Protein AF-A0A3S0JDX8-F1 (afdb_monomer)

Sequence (348 aa):
MLNFCLPGRQPLRLCTGRELSLTIPFHASLTTNAAAMTTLRAMYSTAPSEADAAPRAEELRLENLRAYRILDTPPEEAFDGLARLGAFICGTPISMVNLLDAERVFTKAQVGVPGVQNLPRETVFCHHTLFNDDILEVEDASLDPLFRQTPLVASAPNIRYYVGAPLVSPEGYPLGTMCALDVKPHRLNEAQRDALRTLAREVVSHLELRRARLQLEQERVKLDGLLRMANDKAVSLYSAEQREEIFVKQDHKLIRLNTANISYLEALGDYVNIHVGNERYTVYTTMKDMLTRLPSRDFVRVHRKYIVRISSIVAIDGDSLVVDGGRASSVPIGNSYKADLMSRLNLV

Nearest PDB structures (foldseek):
  4zmu-assembly2_D  TM=9.606E-01  e=1.551E-15  Pseudomonas aeruginosa PAO1
  3d6w-assembly1_A  TM=8.401E-01  e=2.732E-07  Bacillus cereus ATCC 10987
  4g4k-assembly1_A  TM=8.378E-01  e=1.290E-05  Staphylococcus aureus
  4me4-assembly1_B  TM=7.083E-01  e=5.766E-06  Persephonella marina EX-H1
  6ob8-assembly1_A  TM=6.701E-01  e=1.624E-05  [Leptolyngbya] sp. JSC-1

Organism: NCBI:txid1776032

Mean predicted aligned error: 17.19 Å

Secondary structure (DSSP, 8-state):
---------------------------------TTTTTTSTTSS--SPPHHHHHHHHHHHHHHHHHHT--TTPPP-HHHHHHHHHHHHHHT-SEEEEEEE-SSEEEEEEEESSTT--EEETT-HHHHHHHT-SS-EEES-TTT-TTTTTSHHHHSTT---EEEEEEEE-TTS-EEEEEEEEESS-----HHHHHHHHHHHHHHHHHHHHHHHHHHHHHHHHHHHHHHHHHHHHHHHHHHHH---EEEEEETTEEEEEEGGGEEEEEEETTEEEEEETTEEEEEE--HHHHHHHS-TTTEEEEETTEEEEGGGEEEEETTEEEETT-S-S-EE--HHHHHHHHHTS---

pLDDT: mean 82.64, std 21.57, range [25.42, 98.56]

Foldseek 3Di:
DDDDDDDDDDDDDDDDDDDDDDDDDDDDDDDDDVVPVVVVVVPPPPPDDPVVVVVVLLVVLQVVLVLLVQAPDDADVLQQVLQVVLCVLQVFQKKFWWFQHPFWIATNYMGNDPPPGTHGNPPPQFVVQLPDPAKDWQQFLCPDPSRVPPCPCVHPVNWTIKIWGFQAAPVGRGGTITMGTHNHGDDDDPVSRVVRNVSSVSVNVVSVVSSVVVVVVVVVVVVVVVVVVVVVVVVVVVVVLPPQWDWAADPNDTDIDRLVQFFKWFDDPQWIWTDGQQDIDIGRHAPVVVCVRHRVLQWFDFDNTMIGGLVQFPDDDPQWTQGPRDPPRIDGGDPVRVVVSVVSDPDD

Solvent-accessible surface area (backbone atoms only — not comparable to full-atom values): 20028 Å² total; per-residue (Å²): 135,84,88,87,85,87,83,89,83,86,85,90,83,84,82,85,91,77,88,80,84,84,86,82,89,81,93,78,93,72,79,91,61,81,70,64,70,59,59,63,62,71,75,76,72,78,75,76,51,78,81,60,46,55,64,52,51,52,51,53,30,48,53,56,49,56,66,42,71,58,77,97,54,79,79,45,70,72,49,40,49,50,12,50,48,39,14,61,62,69,75,31,71,21,10,31,34,35,35,59,54,95,76,26,28,38,39,63,17,66,33,81,54,90,89,65,44,72,44,62,47,79,44,58,69,60,53,57,16,40,79,35,98,48,72,40,74,39,42,42,25,69,77,33,87,87,42,27,77,38,62,54,32,64,37,83,81,30,38,15,17,39,36,28,19,39,22,55,43,97,90,67,37,54,37,20,30,36,30,33,34,28,65,51,66,51,81,81,54,70,71,40,49,54,49,45,52,48,49,17,50,50,54,38,52,54,45,51,53,46,31,53,52,54,50,53,52,52,51,50,53,51,50,56,50,52,51,49,55,53,49,55,52,48,53,55,54,56,58,70,61,56,60,49,61,43,76,44,63,46,96,95,38,78,47,81,42,56,51,86,48,39,31,37,35,40,60,57,87,69,26,32,36,40,30,40,51,95,45,77,47,68,29,82,52,51,75,70,63,49,54,77,67,45,45,68,91,50,43,44,61,34,29,101,47,32,37,36,24,59,91,29,56,76,47,77,57,97,57,28,33,28,47,53,68,52,96,55,75,62,44,64,46,34,82,91,22,47,64,65,54,57,73,72,50,92,81,130

Radius of gyration: 43.03 Å; Cα contacts (8 Å, |Δi|>4): 509; chains: 1; bounding box: 76×65×109 Å

InterPro domains:
  IPR007492 LytTR DNA-binding domain [PF04397] (253-345)
  IPR007492 LytTR DNA-binding domain [PS50930] (246-347)
  IPR007492 LytTR DNA-binding domain [SM00850] (252-346)
  IPR029016 GAF-like domain superfamily [G3DSA:3.30.450.40] (56-221)

Structure (mmCIF, N/CA/C/O backbone):
data_AF-A0A3S0JDX8-F1
#
_entry.id   AF-A0A3S0JDX8-F1
#
loop_
_atom_site.group_PDB
_atom_site.id
_atom_site.type_symbol
_atom_site.label_atom_id
_atom_site.label_alt_id
_atom_site.label_comp_id
_atom_site.label_asym_id
_atom_site.label_entity_id
_atom_site.label_seq_id
_atom_site.pdbx_PDB_ins_code
_atom_site.Cartn_x
_atom_site.Cartn_y
_atom_site.Cartn_z
_atom_site.occupancy
_atom_site.B_iso_or_equiv
_atom_site.auth_seq_id
_atom_site.auth_comp_id
_atom_site.auth_asym_id
_atom_site.auth_atom_id
_atom_site.pdbx_PDB_model_num
ATOM 1 N N . MET A 1 1 ? 8.890 -43.192 -18.067 1.00 35.75 1 MET A N 1
ATOM 2 C CA . MET A 1 1 ? 7.851 -43.494 -17.061 1.00 35.75 1 MET A CA 1
ATOM 3 C C . MET A 1 1 ? 6.569 -43.843 -17.792 1.00 35.75 1 MET A C 1
ATOM 5 O O . MET A 1 1 ? 6.295 -43.255 -18.826 1.00 35.75 1 MET A O 1
ATOM 9 N N . LEU A 1 2 ? 5.909 -44.879 -17.286 1.00 27.14 2 LEU A N 1
ATOM 10 C CA . LEU A 1 2 ? 4.829 -45.687 -17.850 1.00 27.14 2 LEU A CA 1
ATOM 11 C C . LEU A 1 2 ? 3.638 -44.947 -18.487 1.00 27.14 2 LEU A C 1
ATOM 13 O O . LEU A 1 2 ? 3.092 -44.004 -17.923 1.00 27.14 2 LEU A O 1
ATOM 17 N N . ASN A 1 3 ? 3.205 -45.511 -19.621 1.00 28.31 3 ASN A N 1
ATOM 18 C CA . ASN A 1 3 ? 1.880 -45.399 -20.229 1.00 28.31 3 ASN A CA 1
ATOM 19 C C . ASN A 1 3 ? 0.771 -45.847 -19.266 1.00 28.31 3 ASN A C 1
ATOM 21 O O . ASN A 1 3 ? 0.899 -46.900 -18.644 1.00 28.31 3 ASN A O 1
ATOM 25 N N . PHE A 1 4 ? -0.370 -45.156 -19.293 1.00 28.12 4 PHE A N 1
ATOM 26 C CA . PHE A 1 4 ? -1.674 -45.767 -19.036 1.00 28.12 4 PHE A CA 1
ATOM 27 C C . PHE A 1 4 ? -2.699 -45.229 -20.038 1.00 28.12 4 PHE A C 1
ATOM 29 O O . PHE A 1 4 ? -2.985 -44.038 -20.097 1.00 28.12 4 PHE A O 1
ATOM 36 N N . CYS A 1 5 ? -3.230 -46.147 -20.837 1.00 29.05 5 CYS A N 1
ATOM 37 C CA . CYS A 1 5 ? -4.332 -45.968 -21.766 1.00 29.05 5 CYS A CA 1
ATOM 38 C C . CYS A 1 5 ? -5.330 -47.086 -21.454 1.00 29.05 5 CYS A C 1
ATOM 40 O O . CYS A 1 5 ? -4.915 -48.240 -21.419 1.00 29.05 5 CYS A O 1
ATOM 42 N N . LEU A 1 6 ? -6.605 -46.760 -21.225 1.00 34.56 6 LEU A N 1
ATOM 43 C CA . LEU A 1 6 ? -7.745 -47.684 -21.304 1.00 34.56 6 LEU A CA 1
ATOM 44 C C . LEU A 1 6 ? -9.034 -46.891 -21.643 1.00 34.56 6 LEU A C 1
ATOM 46 O O . LEU A 1 6 ? -9.055 -45.672 -21.469 1.00 34.56 6 LEU A O 1
ATOM 50 N N . PRO A 1 7 ? -10.076 -47.543 -22.203 1.00 37.41 7 PRO A N 1
ATOM 51 C CA . PRO A 1 7 ? -10.769 -47.050 -23.392 1.00 37.41 7 PRO A CA 1
ATOM 52 C C . PRO A 1 7 ? -12.292 -46.877 -23.230 1.00 37.41 7 PRO A C 1
ATOM 54 O O . PRO A 1 7 ? -12.912 -47.420 -22.322 1.00 37.41 7 PRO A O 1
ATOM 57 N N . GLY A 1 8 ? -12.906 -46.229 -24.226 1.00 29.73 8 GLY A N 1
ATOM 58 C CA . GLY A 1 8 ? -14.252 -46.572 -24.695 1.00 29.73 8 GLY A CA 1
ATOM 59 C C . GLY A 1 8 ? -15.434 -45.829 -24.066 1.00 29.73 8 GLY A C 1
ATOM 60 O O . GLY A 1 8 ? -15.911 -46.196 -22.999 1.00 29.73 8 GLY A O 1
ATOM 61 N N . ARG A 1 9 ? -16.006 -44.886 -24.828 1.00 29.77 9 ARG A N 1
ATOM 62 C CA . ARG A 1 9 ? -17.456 -44.770 -25.092 1.00 29.77 9 ARG A CA 1
ATOM 63 C C . ARG A 1 9 ? -17.697 -43.776 -26.237 1.00 29.77 9 ARG A C 1
ATOM 65 O O . ARG A 1 9 ? -17.200 -42.657 -26.222 1.00 29.77 9 ARG A O 1
ATOM 72 N N . GLN A 1 10 ? -18.417 -44.247 -27.251 1.00 35.66 10 GLN A N 1
ATOM 73 C CA . GLN A 1 10 ? -18.855 -43.517 -28.445 1.00 35.66 10 GLN A CA 1
ATOM 74 C C . GLN A 1 10 ? -20.070 -42.596 -28.155 1.00 35.66 10 GLN A C 1
ATOM 76 O O . GLN A 1 10 ? -20.635 -42.670 -27.063 1.00 35.66 10 GLN A O 1
ATOM 81 N N . PRO A 1 11 ? -20.457 -41.714 -29.104 1.00 34.34 11 PRO A N 1
ATOM 82 C CA . PRO A 1 11 ? -21.170 -40.466 -28.835 1.00 34.34 11 PRO A CA 1
ATOM 83 C C . PRO A 1 11 ? -22.698 -40.595 -28.907 1.00 34.34 11 PRO A C 1
ATOM 85 O O . PRO A 1 11 ? -23.238 -41.401 -29.662 1.00 34.34 11 PRO A O 1
ATOM 88 N N . LEU A 1 12 ? -23.405 -39.719 -28.190 1.00 27.22 12 LEU A N 1
ATOM 89 C CA . LEU A 1 12 ? -24.847 -39.516 -28.341 1.00 27.22 12 LEU A CA 1
ATOM 90 C C . LEU A 1 12 ? -25.116 -38.381 -29.339 1.00 27.22 12 LEU A C 1
ATOM 92 O O . LEU A 1 12 ? -24.917 -37.207 -29.039 1.00 27.22 12 LEU A O 1
ATOM 96 N N . ARG A 1 13 ? -25.592 -38.754 -30.533 1.00 28.83 13 ARG A N 1
ATOM 97 C CA . ARG A 1 13 ? -26.404 -37.902 -31.414 1.00 28.83 13 ARG A CA 1
ATOM 98 C C . ARG A 1 13 ? -27.873 -38.084 -31.036 1.00 28.83 13 ARG A C 1
ATOM 100 O O . ARG A 1 13 ? -28.344 -39.217 -31.019 1.00 28.83 13 ARG A O 1
ATOM 107 N N . LEU A 1 14 ? -28.609 -36.988 -30.876 1.00 27.77 14 LEU A N 1
ATOM 108 C CA . LEU A 1 14 ? -30.052 -36.946 -31.117 1.00 27.77 14 LEU A CA 1
ATOM 109 C C . LEU A 1 14 ? -30.382 -35.730 -31.988 1.00 27.77 14 LEU A C 1
ATOM 111 O O . LEU A 1 14 ? -29.777 -34.669 -31.867 1.00 27.77 14 LEU A O 1
ATOM 115 N N . CYS A 1 15 ? -31.275 -35.981 -32.939 1.00 28.17 15 CYS A N 1
ATOM 116 C CA . CYS A 1 15 ? -31.609 -35.162 -34.095 1.00 28.17 15 CYS A CA 1
ATOM 117 C C . CYS A 1 15 ? -32.767 -34.186 -33.824 1.00 28.17 15 CYS A C 1
ATOM 119 O O . CYS A 1 15 ? -33.469 -34.299 -32.823 1.00 28.17 15 CYS A O 1
ATOM 121 N N . THR A 1 16 ? -33.046 -33.389 -34.865 1.00 31.58 16 THR A N 1
ATOM 122 C CA . THR A 1 16 ? -34.258 -32.594 -35.161 1.00 31.58 16 THR A CA 1
ATOM 123 C C . THR A 1 16 ? -34.262 -31.193 -34.528 1.00 31.58 16 THR A C 1
ATOM 125 O O . THR A 1 16 ? -34.083 -31.051 -33.333 1.00 31.58 16 THR A O 1
ATOM 128 N N . GLY A 1 17 ? -34.375 -30.075 -35.249 1.00 28.30 17 GLY A N 1
ATOM 129 C CA . GLY A 1 17 ? -34.923 -29.840 -36.582 1.00 28.30 17 GLY A CA 1
ATOM 130 C C . GLY A 1 17 ? -36.293 -29.183 -36.453 1.00 28.30 17 GLY A C 1
ATOM 131 O O . GLY A 1 17 ? -37.290 -29.896 -36.468 1.00 28.30 17 GLY A O 1
ATOM 132 N N . ARG A 1 18 ? -36.334 -27.848 -36.318 1.00 28.66 18 ARG A N 1
ATOM 133 C CA . ARG A 1 18 ? -37.451 -26.997 -36.767 1.00 28.66 18 ARG A CA 1
ATOM 134 C C . ARG A 1 18 ? -37.117 -25.513 -36.608 1.00 28.66 18 ARG A C 1
ATOM 136 O O . ARG A 1 18 ? -37.090 -24.983 -35.503 1.00 28.66 18 ARG A O 1
ATOM 143 N N . GLU A 1 19 ? -36.888 -24.866 -37.745 1.00 32.25 19 GLU A N 1
ATOM 144 C CA . GLU A 1 19 ? -37.051 -23.426 -37.912 1.00 32.25 19 GLU A CA 1
ATOM 145 C C . GLU A 1 19 ? -38.519 -23.065 -37.645 1.00 32.25 19 GLU A C 1
ATOM 147 O O . GLU A 1 19 ? -39.433 -23.693 -38.185 1.00 32.25 19 GLU A O 1
ATOM 152 N N . LEU A 1 20 ? -38.750 -22.064 -36.800 1.00 26.50 20 LEU A N 1
ATOM 153 C CA . LEU A 1 20 ? -40.053 -21.431 -36.622 1.00 26.50 20 LEU A CA 1
ATOM 154 C C . LEU A 1 20 ? -39.987 -20.043 -37.256 1.00 2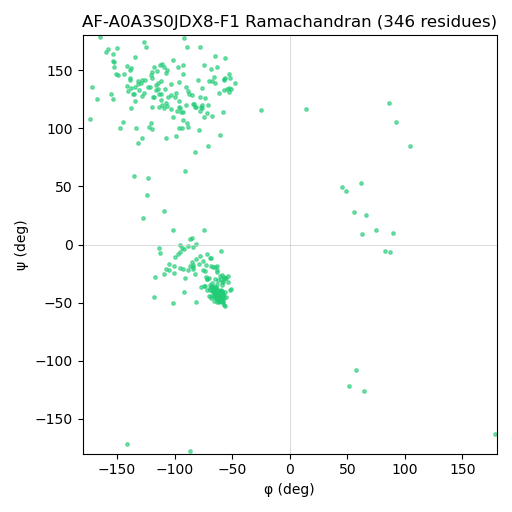6.50 20 LEU A C 1
ATOM 156 O O . LEU A 1 20 ? -39.608 -19.059 -36.628 1.00 26.50 20 LEU A O 1
ATOM 160 N N . SER A 1 21 ? -40.360 -19.993 -38.533 1.00 28.38 21 SER A N 1
ATOM 161 C CA . SER A 1 21 ? -40.791 -18.782 -39.220 1.00 28.38 21 SER A CA 1
ATOM 162 C C . SER A 1 21 ? -42.131 -18.329 -38.631 1.00 28.38 21 SER A C 1
ATOM 164 O O . SER A 1 21 ? -43.153 -18.988 -38.830 1.00 28.38 21 SER A O 1
ATOM 166 N N . LEU A 1 22 ? -42.142 -17.210 -37.912 1.00 25.42 22 LEU A N 1
ATOM 167 C CA . LEU A 1 22 ? -43.367 -16.530 -37.493 1.00 25.42 22 LEU A CA 1
ATOM 168 C C . LEU A 1 22 ? -43.634 -15.369 -38.453 1.00 25.42 22 LEU A C 1
ATOM 170 O O . LEU A 1 22 ? -43.116 -14.267 -38.304 1.00 25.42 22 LEU A O 1
ATOM 174 N N . THR A 1 23 ? -44.439 -15.654 -39.472 1.00 29.61 23 THR A N 1
ATOM 175 C CA . THR A 1 23 ? -45.085 -14.652 -40.319 1.00 29.61 23 THR A CA 1
ATOM 176 C C . THR A 1 23 ? -46.346 -14.177 -39.598 1.00 29.61 23 THR A C 1
ATOM 178 O O . THR A 1 23 ? -47.248 -14.975 -39.352 1.00 29.61 23 THR A O 1
ATOM 181 N N . ILE A 1 24 ? -46.427 -12.889 -39.262 1.00 30.08 24 ILE A N 1
ATOM 182 C CA . ILE A 1 24 ? -47.666 -12.246 -38.805 1.00 30.08 24 ILE A CA 1
ATOM 183 C C . ILE A 1 24 ? -48.067 -11.227 -39.877 1.00 30.08 24 ILE A C 1
ATOM 185 O O . ILE A 1 24 ? -47.299 -10.297 -40.124 1.00 30.08 24 ILE A O 1
ATOM 189 N N . PRO A 1 25 ? -49.239 -11.357 -40.520 1.00 36.16 25 PRO A N 1
ATOM 190 C CA . PRO A 1 25 ? -49.793 -10.307 -41.356 1.00 36.16 25 PRO A CA 1
ATOM 191 C C . PRO A 1 25 ? -50.850 -9.529 -40.566 1.00 36.16 25 PRO A C 1
ATOM 193 O O . PRO A 1 25 ? -51.767 -10.143 -40.033 1.00 36.16 25 PRO A O 1
ATOM 196 N N . PHE A 1 26 ? -50.785 -8.196 -40.544 1.00 26.52 26 PHE A N 1
ATOM 197 C CA . PHE A 1 26 ? -51.969 -7.368 -40.807 1.00 26.52 26 PHE A CA 1
ATOM 198 C C . PHE A 1 26 ? -51.627 -5.882 -40.936 1.00 26.52 26 PHE A C 1
ATOM 200 O O . PHE A 1 26 ? -50.888 -5.310 -40.139 1.00 26.52 26 PHE A O 1
ATOM 207 N N . HIS A 1 27 ? -52.226 -5.271 -41.953 1.00 35.84 27 HIS A N 1
ATOM 208 C CA . HIS A 1 27 ? -52.283 -3.840 -42.207 1.00 35.84 27 HIS A CA 1
ATOM 209 C C . HIS A 1 27 ? -52.902 -3.072 -41.028 1.00 35.84 27 HIS A C 1
ATOM 211 O O . HIS A 1 27 ? -54.014 -3.380 -40.606 1.00 35.84 27 HIS A O 1
ATOM 217 N N . ALA A 1 28 ? -52.258 -1.980 -40.616 1.00 30.23 28 ALA A N 1
ATOM 218 C CA . ALA A 1 28 ? -52.940 -0.832 -40.027 1.00 30.23 28 ALA A CA 1
ATOM 219 C C . ALA A 1 28 ? -52.216 0.449 -40.460 1.00 30.23 28 ALA A C 1
ATOM 221 O O . ALA A 1 28 ? -51.115 0.759 -40.013 1.00 30.23 28 ALA A O 1
ATOM 222 N N . SER A 1 29 ? -52.844 1.173 -41.384 1.00 39.28 29 SER A N 1
ATOM 223 C CA . SER A 1 29 ? -52.476 2.538 -41.742 1.00 39.28 29 SER A CA 1
ATOM 224 C C . SER A 1 29 ? -52.875 3.463 -40.596 1.00 39.28 29 SER A C 1
ATOM 226 O O . SER A 1 29 ? -54.065 3.660 -40.366 1.00 39.28 29 SER A O 1
ATOM 228 N N . LEU A 1 30 ? -51.898 4.058 -39.913 1.00 34.84 30 LEU A N 1
ATOM 229 C CA . LEU A 1 30 ? -52.096 5.232 -39.067 1.00 34.84 30 LEU A CA 1
ATOM 230 C C . LEU A 1 30 ? -50.995 6.244 -39.386 1.00 34.84 30 LEU A C 1
ATOM 232 O O . LEU A 1 30 ? -49.841 6.099 -38.999 1.00 34.84 30 LEU A O 1
ATOM 236 N N . THR A 1 31 ? -51.401 7.221 -40.193 1.00 33.75 31 THR A N 1
ATOM 237 C CA . THR A 1 31 ? -50.979 8.626 -40.203 1.00 33.75 31 THR A CA 1
ATOM 238 C C . THR A 1 31 ? -49.727 8.979 -39.398 1.00 33.75 31 THR A C 1
ATOM 240 O O . THR A 1 31 ? -49.718 8.952 -38.168 1.00 33.75 31 THR A O 1
ATOM 243 N N . THR A 1 32 ? -48.719 9.439 -40.140 1.00 48.22 32 THR A N 1
ATOM 244 C CA . THR A 1 32 ? -47.647 10.347 -39.719 1.00 48.22 32 THR A CA 1
ATOM 245 C C . THR A 1 32 ? -48.055 11.231 -38.548 1.00 48.22 32 THR A C 1
ATOM 247 O O . THR A 1 32 ? -48.900 12.111 -38.696 1.00 48.22 32 THR A O 1
ATOM 250 N N . ASN A 1 33 ? -47.384 11.055 -37.413 1.00 39.59 33 ASN A N 1
ATOM 251 C CA . ASN A 1 33 ? -47.312 12.095 -36.402 1.00 39.59 33 ASN A CA 1
ATOM 252 C C . ASN A 1 33 ? -45.837 12.321 -36.050 1.00 39.59 33 ASN A C 1
ATOM 254 O O . ASN A 1 33 ? -45.261 11.654 -35.191 1.00 39.59 33 ASN A O 1
ATOM 258 N N . ALA A 1 34 ? -45.216 13.267 -36.760 1.00 43.00 34 ALA A N 1
ATOM 259 C CA . ALA A 1 34 ? -43.815 13.678 -36.610 1.00 43.00 34 ALA A CA 1
ATOM 260 C C . ALA A 1 34 ? -43.467 14.211 -35.197 1.00 43.00 34 ALA A C 1
ATOM 262 O O . ALA A 1 34 ? -42.304 14.460 -34.883 1.00 43.00 34 ALA A O 1
ATOM 263 N N . ALA A 1 35 ? -44.461 14.348 -34.315 1.00 42.00 35 ALA A N 1
ATOM 264 C CA . ALA A 1 35 ? -44.296 14.803 -32.939 1.00 42.00 35 ALA A CA 1
ATOM 265 C C . ALA A 1 35 ? -43.904 13.692 -31.939 1.00 42.00 35 ALA A C 1
ATOM 267 O O . ALA A 1 35 ? -43.365 14.010 -30.883 1.00 42.00 35 ALA A O 1
ATOM 268 N N . ALA A 1 36 ? -44.119 12.404 -32.250 1.00 36.09 36 ALA A N 1
ATOM 269 C CA . ALA A 1 36 ? -43.862 11.301 -31.305 1.00 36.09 36 ALA A CA 1
ATOM 270 C C . ALA A 1 36 ? -42.479 10.632 -31.462 1.00 36.09 36 ALA A C 1
ATOM 272 O O . ALA A 1 36 ? -41.976 10.027 -30.519 1.00 36.09 36 ALA A O 1
ATOM 273 N N . MET A 1 37 ? -41.820 10.774 -32.620 1.00 34.78 37 MET A N 1
ATOM 274 C CA . MET A 1 37 ? -40.425 10.329 -32.800 1.00 34.78 37 MET A CA 1
ATOM 275 C C . MET A 1 37 ? -39.386 11.360 -32.338 1.00 34.78 37 MET A C 1
ATOM 277 O O . MET A 1 37 ? -38.224 11.016 -32.132 1.00 34.78 37 MET A O 1
ATOM 281 N N . THR A 1 38 ? -39.799 12.610 -32.124 1.00 33.88 38 THR A N 1
ATOM 282 C CA . THR A 1 38 ? -38.917 13.676 -31.623 1.00 33.88 38 THR A CA 1
ATOM 283 C C . THR A 1 38 ? -38.770 13.619 -30.096 1.00 33.88 38 THR A C 1
ATOM 285 O O . THR A 1 38 ? -37.735 14.003 -29.560 1.00 33.88 38 THR A O 1
ATOM 288 N N . THR A 1 39 ? -39.748 13.056 -29.380 1.00 35.72 39 THR A N 1
ATOM 289 C CA . THR A 1 39 ? -39.753 12.971 -27.908 1.00 35.72 39 THR A CA 1
ATOM 290 C C . THR A 1 39 ? -39.066 11.726 -27.340 1.00 35.72 39 THR A C 1
ATOM 292 O O . THR A 1 39 ? -38.571 11.791 -26.219 1.00 35.72 39 THR A O 1
ATOM 295 N N . LEU A 1 40 ? -38.907 10.634 -28.104 1.00 34.38 40 LEU A N 1
ATOM 296 C CA . LEU A 1 40 ? -38.126 9.467 -27.648 1.00 34.38 40 LEU A CA 1
ATOM 297 C C . LEU A 1 40 ? -36.608 9.602 -27.875 1.00 34.38 40 LEU A C 1
ATOM 299 O O . LEU A 1 40 ? -35.826 8.905 -27.234 1.00 34.38 40 LEU A O 1
ATOM 303 N N . ARG A 1 41 ? -36.172 10.529 -28.740 1.00 37.94 41 ARG A N 1
ATOM 304 C CA . ARG A 1 41 ? -34.745 10.843 -28.957 1.00 37.94 41 ARG A CA 1
ATOM 305 C C . ARG A 1 41 ? -34.174 11.799 -27.898 1.00 37.94 41 ARG A C 1
ATOM 307 O O . ARG A 1 41 ? -32.962 11.927 -27.786 1.00 37.94 41 ARG A O 1
ATOM 314 N N . ALA A 1 42 ? -35.040 12.425 -27.096 1.00 33.97 42 ALA A N 1
ATOM 315 C CA . ALA A 1 42 ? -34.677 13.378 -26.045 1.00 33.97 42 ALA A CA 1
ATOM 316 C C . ALA A 1 42 ? -34.543 12.754 -24.639 1.00 33.97 42 ALA A C 1
ATOM 318 O O . ALA A 1 42 ? -34.215 13.463 -23.695 1.00 33.97 42 ALA A O 1
ATOM 319 N N . MET A 1 43 ? -34.773 11.442 -24.482 1.00 35.62 43 MET A N 1
ATOM 320 C CA . MET A 1 43 ? -34.668 10.749 -23.183 1.00 35.62 43 MET A CA 1
ATOM 321 C C . MET A 1 43 ? -33.508 9.741 -23.085 1.00 35.62 43 MET A C 1
ATOM 323 O O . MET A 1 43 ? -33.206 9.282 -21.991 1.00 35.62 43 MET A O 1
ATOM 327 N N . TYR A 1 44 ? -32.804 9.455 -24.186 1.00 38.28 44 TYR A N 1
ATOM 328 C CA . TYR A 1 44 ? -31.581 8.631 -24.213 1.00 38.28 44 TYR A CA 1
ATOM 329 C C . TYR A 1 44 ? -30.395 9.387 -24.836 1.00 38.28 44 TYR A C 1
ATOM 331 O O . TYR A 1 44 ? -29.637 8.845 -25.633 1.00 38.28 44 TYR A O 1
ATOM 339 N N . SER A 1 45 ? -30.235 10.665 -24.483 1.00 43.34 45 SER A N 1
ATOM 340 C CA . SER A 1 45 ? -29.089 11.488 -24.895 1.00 43.34 45 SER A CA 1
ATOM 341 C C . SER A 1 45 ? -28.359 12.048 -23.674 1.00 43.34 45 SER A C 1
ATOM 343 O O . SER A 1 45 ? -28.236 13.257 -23.505 1.00 43.34 45 SER A O 1
ATOM 345 N N . THR A 1 46 ? -27.903 11.154 -22.799 1.00 48.50 46 THR A N 1
ATOM 346 C CA . THR A 1 46 ? -27.013 11.476 -21.667 1.00 48.50 46 THR A CA 1
ATOM 347 C C . THR A 1 46 ? -25.775 10.581 -21.645 1.00 48.50 46 THR A C 1
ATOM 349 O O . THR A 1 46 ? -25.180 10.375 -20.589 1.00 48.50 46 THR A O 1
ATOM 352 N N . ALA A 1 47 ? -25.386 10.006 -22.786 1.00 48.12 47 ALA A N 1
ATOM 353 C CA . ALA A 1 47 ? -24.031 9.489 -22.916 1.00 48.12 47 ALA A CA 1
ATOM 354 C C . ALA A 1 47 ? -23.096 10.713 -22.980 1.00 48.12 47 ALA A C 1
ATOM 356 O O . ALA A 1 47 ? -23.318 11.567 -23.844 1.00 48.12 47 ALA A O 1
ATOM 357 N N . PRO A 1 48 ? -22.133 10.867 -22.052 1.00 42.72 48 PRO A N 1
ATOM 358 C CA . PRO A 1 48 ? -21.191 11.980 -22.101 1.00 42.72 48 PRO A CA 1
ATOM 359 C C . PRO A 1 48 ? -20.450 11.967 -23.443 1.00 42.72 48 PRO A C 1
ATOM 361 O O . PRO A 1 48 ? -20.155 10.898 -23.980 1.00 42.72 48 PRO A O 1
ATOM 364 N N . SER A 1 49 ? -20.199 13.153 -24.001 1.00 48.84 49 SER A N 1
ATOM 365 C CA . SER A 1 49 ? -19.467 13.278 -25.262 1.00 48.84 49 SER A CA 1
ATOM 366 C C . SER A 1 49 ? -18.037 12.743 -25.098 1.00 48.84 49 SER A C 1
ATOM 368 O O . SER A 1 49 ? -17.485 12.791 -23.998 1.00 48.84 49 SER A O 1
ATOM 370 N N . GLU A 1 50 ? -17.405 12.258 -26.173 1.00 48.12 50 GLU A N 1
ATOM 371 C CA . GLU A 1 50 ? -16.000 11.799 -26.139 1.00 48.12 50 GLU A CA 1
ATOM 372 C C . GLU A 1 50 ? -15.038 12.866 -25.573 1.00 48.12 50 GLU A C 1
ATOM 374 O O . GLU A 1 50 ? -14.028 12.522 -24.960 1.00 48.12 50 GLU A O 1
ATOM 379 N N . ALA A 1 51 ? -15.381 14.155 -25.697 1.00 52.16 51 ALA A N 1
ATOM 380 C CA . ALA A 1 51 ? -14.612 15.271 -25.148 1.00 52.16 51 ALA A CA 1
ATOM 381 C C . ALA A 1 51 ? -14.698 15.387 -23.610 1.00 52.16 51 ALA A C 1
ATOM 383 O O . ALA A 1 51 ? -13.733 15.817 -22.982 1.00 52.16 51 ALA A O 1
ATOM 384 N N . ASP A 1 52 ? -15.805 14.958 -22.994 1.00 52.38 52 ASP A N 1
ATOM 385 C CA . ASP A 1 52 ? -15.984 14.932 -21.531 1.00 52.38 52 ASP A CA 1
ATOM 386 C C . ASP A 1 52 ? -15.453 13.633 -20.899 1.00 52.38 52 ASP A C 1
ATOM 388 O O . ASP A 1 52 ? -15.213 13.560 -19.690 1.00 52.38 52 ASP A O 1
ATOM 392 N N . ALA A 1 53 ? -15.265 12.587 -21.710 1.00 61.94 53 ALA A N 1
ATOM 393 C CA . ALA A 1 53 ? -14.826 11.272 -21.254 1.00 61.94 53 ALA A CA 1
ATOM 394 C C . ALA A 1 53 ? -13.347 11.253 -20.830 1.00 61.94 53 ALA A C 1
ATOM 396 O O . ALA A 1 53 ? -13.013 10.625 -19.826 1.00 61.94 53 ALA A O 1
ATOM 397 N N . ALA A 1 54 ? -12.471 11.963 -21.549 1.00 71.44 54 ALA A N 1
ATOM 398 C CA . ALA A 1 54 ? -11.034 11.970 -21.264 1.00 71.44 54 ALA A CA 1
ATOM 399 C C . ALA A 1 54 ? -10.667 12.676 -19.938 1.00 71.44 54 ALA A C 1
ATOM 401 O O . ALA A 1 54 ? -9.939 12.073 -19.145 1.00 71.44 54 ALA A O 1
ATOM 402 N N . PRO A 1 55 ? -11.198 13.877 -19.613 1.00 76.50 55 PRO A N 1
ATOM 403 C CA . PRO A 1 55 ? -1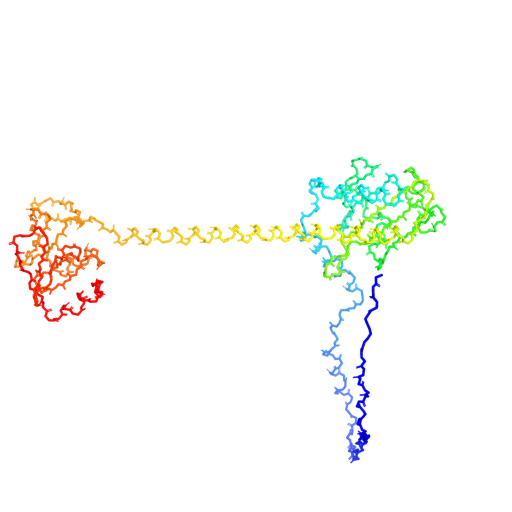0.963 14.502 -18.308 1.00 76.50 55 PRO A CA 1
ATOM 404 C C . PRO A 1 55 ? -11.470 13.650 -17.137 1.00 76.50 55 PRO A C 1
ATOM 406 O O . PRO A 1 55 ? -10.783 13.510 -16.127 1.00 76.50 55 PRO A O 1
ATOM 409 N N . ARG A 1 56 ? -12.643 13.021 -17.288 1.00 81.50 56 ARG A N 1
ATOM 410 C CA . ARG A 1 56 ? -13.230 12.159 -16.254 1.00 81.50 56 ARG A CA 1
ATOM 411 C C . ARG A 1 56 ? -12.449 10.858 -16.055 1.00 81.50 56 ARG A C 1
ATOM 413 O O . ARG A 1 56 ? -12.326 10.384 -14.930 1.00 81.50 56 ARG A O 1
ATOM 420 N N . ALA A 1 57 ? -11.925 10.274 -17.131 1.00 86.81 57 ALA A N 1
ATOM 421 C CA . ALA A 1 57 ? -11.079 9.088 -17.049 1.00 86.81 57 ALA A CA 1
ATOM 422 C C . ALA A 1 57 ? -9.768 9.377 -16.298 1.00 86.81 57 ALA A C 1
ATOM 424 O O . ALA A 1 57 ? -9.363 8.577 -15.454 1.00 86.81 57 ALA A O 1
ATOM 425 N N . GLU A 1 58 ? -9.141 10.533 -16.548 1.00 90.94 58 GLU A N 1
ATOM 426 C CA . GLU A 1 58 ? -7.934 10.948 -15.821 1.00 90.94 58 GLU A CA 1
ATOM 427 C C . GLU A 1 58 ? -8.223 11.220 -14.340 1.00 90.94 58 GLU A C 1
ATOM 429 O O . GLU A 1 58 ? -7.446 10.808 -13.479 1.00 90.94 58 GLU A O 1
ATOM 434 N N . GLU A 1 59 ? -9.354 11.853 -14.019 1.00 93.94 59 GLU A N 1
ATOM 435 C CA . GLU A 1 59 ? -9.767 12.082 -12.630 1.00 93.94 59 GLU A CA 1
ATOM 436 C C . GLU A 1 59 ? -9.922 10.759 -11.862 1.00 93.94 59 GLU A C 1
ATOM 438 O O . GLU A 1 59 ? -9.310 10.585 -10.807 1.00 93.94 59 GLU A O 1
ATOM 443 N N . LEU A 1 60 ? -10.634 9.782 -12.434 1.00 93.88 60 LEU A N 1
ATOM 444 C CA . LEU A 1 60 ? -10.806 8.453 -11.833 1.00 93.88 60 LEU A CA 1
ATOM 445 C C . LEU A 1 60 ? -9.476 7.702 -11.675 1.00 93.88 60 LEU A C 1
ATOM 447 O O . LEU A 1 60 ? -9.239 7.054 -10.653 1.00 93.88 60 LEU A O 1
ATOM 451 N N . ARG A 1 61 ? -8.579 7.810 -12.659 1.00 94.94 61 ARG A N 1
ATOM 452 C CA . ARG A 1 61 ? -7.235 7.221 -12.596 1.00 94.94 61 ARG A CA 1
ATOM 453 C C . ARG A 1 61 ? -6.421 7.818 -11.445 1.00 94.94 61 ARG A C 1
ATOM 455 O O . ARG A 1 61 ? -5.770 7.081 -10.703 1.00 94.94 61 ARG A O 1
ATOM 462 N N . LEU A 1 62 ? -6.471 9.140 -11.275 1.00 96.00 62 LEU A N 1
ATOM 463 C CA . LEU A 1 62 ? -5.790 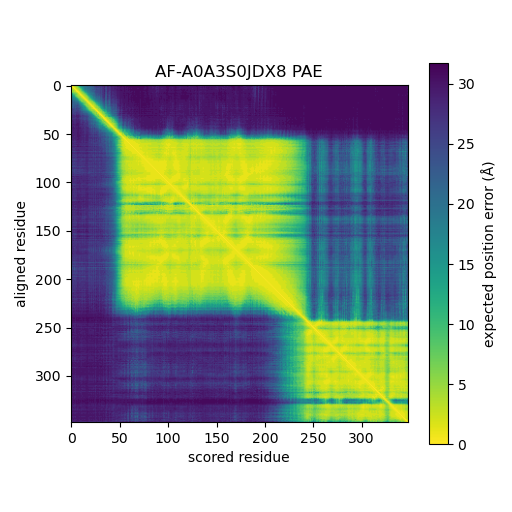9.848 -10.190 1.00 96.00 62 LEU A CA 1
ATOM 464 C C . LEU A 1 62 ? -6.389 9.516 -8.821 1.00 96.00 62 LEU A C 1
ATOM 466 O O . LEU A 1 62 ? -5.640 9.330 -7.861 1.00 96.00 62 LEU A O 1
ATOM 470 N N . GLU A 1 63 ? -7.713 9.407 -8.711 1.00 95.50 63 GLU A N 1
ATOM 471 C CA . GLU A 1 63 ? -8.376 8.932 -7.493 1.00 95.50 63 GLU A CA 1
ATOM 472 C C . GLU A 1 63 ? -7.910 7.522 -7.117 1.00 95.50 63 GLU A C 1
ATOM 474 O O . GLU A 1 63 ? -7.545 7.278 -5.962 1.00 95.50 63 GLU A O 1
ATOM 479 N N . ASN A 1 64 ? -7.851 6.617 -8.098 1.00 95.06 64 ASN A N 1
ATOM 480 C CA . ASN A 1 64 ? -7.380 5.253 -7.895 1.00 95.06 64 ASN A CA 1
ATOM 481 C C . ASN A 1 64 ? -5.906 5.239 -7.443 1.00 95.06 64 ASN A C 1
ATOM 483 O O . ASN A 1 64 ? -5.590 4.649 -6.411 1.00 95.06 64 ASN A O 1
ATOM 487 N N . LEU A 1 65 ? -5.021 6.001 -8.100 1.00 96.62 65 LEU A N 1
ATOM 488 C CA . LEU A 1 65 ? -3.619 6.148 -7.685 1.00 96.62 65 LEU A CA 1
ATOM 489 C C . LEU A 1 65 ? -3.478 6.685 -6.247 1.00 96.62 65 LEU A C 1
ATOM 491 O O . LEU A 1 65 ? -2.689 6.167 -5.450 1.00 96.62 65 LEU A O 1
ATOM 495 N N . ARG A 1 66 ? -4.254 7.710 -5.880 1.00 95.75 66 ARG A N 1
ATOM 496 C CA . ARG A 1 66 ? -4.222 8.311 -4.535 1.00 95.75 66 ARG A CA 1
ATOM 497 C C . ARG A 1 66 ? -4.693 7.337 -3.453 1.00 95.75 66 ARG A C 1
ATOM 499 O O . ARG A 1 66 ? -4.197 7.408 -2.324 1.00 95.75 66 ARG A O 1
ATOM 506 N N . ALA A 1 67 ? -5.583 6.397 -3.780 1.00 94.06 67 ALA A N 1
ATOM 507 C CA . ALA A 1 67 ? -6.078 5.393 -2.838 1.00 94.06 67 ALA A CA 1
ATOM 508 C C . ALA A 1 67 ? -4.962 4.493 -2.269 1.00 94.06 67 ALA A C 1
ATOM 510 O O . ALA A 1 67 ? -5.067 4.040 -1.128 1.00 94.06 67 ALA A O 1
ATOM 511 N N . TYR A 1 68 ? -3.864 4.297 -3.007 1.00 95.94 68 TYR A N 1
ATOM 512 C CA . TYR A 1 68 ? -2.706 3.519 -2.549 1.00 95.94 68 TYR A CA 1
ATOM 513 C C . TYR A 1 68 ? -1.824 4.243 -1.523 1.00 95.94 68 TYR A C 1
ATOM 515 O O . TYR A 1 68 ? -0.978 3.606 -0.889 1.00 95.94 68 TYR A O 1
ATOM 523 N N . ARG A 1 69 ? -1.984 5.568 -1.350 1.00 95.69 69 ARG A N 1
ATOM 524 C CA . ARG A 1 69 ? -1.161 6.409 -0.450 1.00 95.69 69 ARG A CA 1
ATOM 525 C C . ARG A 1 69 ? 0.337 6.111 -0.578 1.00 95.69 69 ARG A C 1
ATOM 527 O O . ARG A 1 69 ? 1.024 5.805 0.403 1.00 95.69 69 ARG A O 1
ATOM 534 N N . ILE A 1 70 ? 0.798 6.096 -1.823 1.00 96.94 70 ILE A N 1
ATOM 535 C CA . ILE A 1 70 ? 2.149 5.682 -2.213 1.00 96.94 70 ILE A CA 1
ATOM 536 C C . ILE A 1 70 ? 3.014 6.862 -2.682 1.00 96.94 70 ILE A C 1
ATOM 538 O O . ILE A 1 70 ? 4.235 6.810 -2.558 1.00 96.94 70 ILE A O 1
ATOM 542 N N . LEU A 1 71 ? 2.396 7.935 -3.175 1.00 96.94 71 LEU A N 1
ATOM 543 C CA . LEU A 1 71 ? 3.091 9.163 -3.562 1.00 96.94 71 LEU A CA 1
ATOM 544 C C . LEU A 1 71 ? 3.714 9.838 -2.330 1.00 96.94 71 LEU A C 1
ATOM 546 O O . LEU A 1 71 ? 3.134 9.781 -1.246 1.00 96.94 71 LEU A O 1
ATOM 550 N N . ASP A 1 72 ? 4.891 10.445 -2.502 1.00 95.88 72 ASP A N 1
ATOM 551 C CA . ASP A 1 72 ? 5.659 11.140 -1.448 1.00 95.88 72 ASP A CA 1
ATOM 552 C C . ASP A 1 72 ? 5.979 10.288 -0.214 1.00 95.88 72 ASP A C 1
ATOM 554 O O . ASP A 1 72 ? 6.143 10.787 0.901 1.00 95.88 72 ASP A O 1
ATOM 558 N N . THR A 1 73 ? 6.075 8.975 -0.402 1.00 95.94 73 THR A N 1
ATOM 559 C CA . THR A 1 73 ? 6.455 8.054 0.669 1.00 95.94 73 THR A CA 1
ATOM 560 C C . THR A 1 73 ? 7.945 7.727 0.607 1.00 95.94 73 THR A C 1
ATOM 562 O O . THR A 1 73 ? 8.528 7.748 -0.481 1.00 95.94 73 THR A O 1
ATOM 565 N N . PRO A 1 74 ? 8.578 7.388 1.747 1.00 94.31 74 PRO A N 1
ATOM 566 C CA . PRO A 1 74 ? 9.967 6.942 1.760 1.00 94.31 74 PRO A CA 1
ATOM 567 C C . PRO A 1 74 ? 10.210 5.730 0.843 1.00 94.31 74 PRO A C 1
ATOM 569 O O . PRO A 1 74 ? 9.259 5.002 0.527 1.00 94.31 74 PRO A O 1
ATOM 572 N N . PRO A 1 75 ? 11.469 5.469 0.447 1.00 93.12 75 PRO A N 1
ATOM 573 C CA . PRO A 1 75 ? 11.838 4.233 -0.238 1.00 93.12 75 PRO A CA 1
ATOM 574 C C . PRO A 1 75 ? 11.382 2.990 0.533 1.00 93.12 75 PRO A C 1
ATOM 576 O O . PRO A 1 75 ? 11.326 2.983 1.765 1.00 93.12 75 PRO A O 1
ATOM 579 N N . GLU A 1 76 ? 11.032 1.942 -0.203 1.00 95.25 76 GLU A N 1
ATOM 580 C CA . GLU A 1 76 ? 10.517 0.689 0.343 1.00 95.25 76 GLU A CA 1
ATOM 581 C C . GLU A 1 76 ? 11.222 -0.478 -0.348 1.00 95.25 76 GLU A C 1
ATOM 583 O O . GLU A 1 76 ? 11.128 -0.625 -1.567 1.00 95.25 76 GLU A O 1
ATOM 588 N N . GLU A 1 77 ? 11.858 -1.342 0.449 1.00 96.31 77 GLU A N 1
ATOM 589 C CA . GLU A 1 77 ? 12.742 -2.417 -0.028 1.00 96.31 77 GLU A CA 1
ATOM 590 C C . GLU A 1 77 ? 12.085 -3.341 -1.064 1.00 96.31 77 GLU A C 1
ATOM 592 O O . GLU A 1 77 ? 12.748 -3.828 -1.977 1.00 96.31 77 GLU A O 1
ATOM 597 N N . ALA A 1 78 ? 10.769 -3.555 -0.961 1.00 96.25 78 ALA A N 1
ATOM 598 C CA . ALA A 1 78 ? 10.012 -4.333 -1.938 1.00 96.25 78 ALA A CA 1
ATOM 599 C C . ALA A 1 78 ? 10.072 -3.716 -3.348 1.00 96.25 78 ALA A C 1
ATOM 601 O O . ALA A 1 78 ? 10.352 -4.416 -4.318 1.00 96.25 78 ALA A O 1
ATOM 602 N N . PHE A 1 79 ? 9.869 -2.400 -3.471 1.00 98.12 79 PHE A N 1
ATOM 603 C CA . PHE A 1 79 ? 9.939 -1.708 -4.760 1.00 98.12 79 PHE A CA 1
ATOM 604 C C . PHE A 1 79 ? 11.388 -1.543 -5.228 1.00 98.12 79 PHE A C 1
ATOM 606 O O . PHE A 1 79 ? 11.661 -1.685 -6.420 1.00 98.12 79 PHE A O 1
ATOM 613 N N . ASP A 1 80 ? 12.326 -1.319 -4.303 1.00 97.69 80 ASP A N 1
ATOM 614 C CA . ASP A 1 80 ? 13.757 -1.239 -4.622 1.00 97.69 80 ASP A CA 1
ATOM 615 C C . ASP A 1 80 ? 14.283 -2.572 -5.178 1.00 97.69 80 ASP A C 1
ATOM 617 O O . ASP A 1 80 ? 15.044 -2.596 -6.149 1.00 97.69 80 ASP A O 1
ATOM 621 N N . GLY A 1 81 ? 13.829 -3.696 -4.617 1.00 98.19 81 GLY A N 1
ATOM 622 C CA . GLY A 1 81 ? 14.096 -5.034 -5.139 1.00 98.19 81 GLY A CA 1
ATOM 623 C C . GLY A 1 81 ? 13.568 -5.228 -6.559 1.00 98.19 81 GLY A C 1
ATOM 624 O O . GLY A 1 81 ? 14.295 -5.736 -7.413 1.00 98.19 81 GLY A O 1
ATOM 625 N N . LEU A 1 82 ? 12.347 -4.766 -6.840 1.00 98.44 82 LEU A N 1
ATOM 626 C CA . LEU A 1 82 ? 11.742 -4.855 -8.173 1.00 98.44 82 LEU A CA 1
ATOM 627 C C . LEU A 1 82 ? 12.472 -3.987 -9.204 1.00 98.44 82 LEU A C 1
ATOM 629 O O . LEU A 1 82 ? 12.718 -4.457 -10.312 1.00 98.44 82 LEU A O 1
ATOM 633 N N . ALA A 1 83 ? 12.901 -2.775 -8.839 1.00 98.38 83 ALA A N 1
ATOM 634 C CA . ALA A 1 83 ? 13.727 -1.935 -9.709 1.00 98.38 83 ALA A CA 1
ATOM 635 C C . ALA A 1 83 ? 15.083 -2.600 -10.027 1.00 98.38 83 ALA A C 1
ATOM 637 O O . ALA A 1 83 ? 15.518 -2.616 -11.179 1.00 98.38 83 ALA A O 1
ATOM 638 N N . ARG A 1 84 ? 15.733 -3.228 -9.034 1.00 98.56 84 ARG A N 1
ATOM 639 C CA . ARG A 1 84 ? 16.972 -4.005 -9.252 1.00 98.56 84 ARG A CA 1
ATOM 640 C C . ARG A 1 84 ? 16.757 -5.203 -10.170 1.00 98.56 84 ARG A C 1
ATOM 642 O O . ARG A 1 84 ? 17.577 -5.433 -11.058 1.00 98.56 84 ARG A O 1
ATOM 649 N N . LEU A 1 85 ? 15.662 -5.939 -9.991 1.00 98.50 85 LEU A N 1
ATOM 650 C CA . LEU A 1 85 ? 15.299 -7.038 -10.886 1.00 98.50 85 LEU A CA 1
ATOM 651 C C . LEU A 1 85 ? 15.001 -6.540 -12.302 1.00 98.50 85 LEU A C 1
ATOM 653 O O . LEU A 1 85 ? 15.414 -7.189 -13.255 1.00 98.50 85 LEU A O 1
ATOM 657 N N . GLY A 1 86 ? 14.363 -5.377 -12.453 1.00 98.50 86 GLY A N 1
ATOM 658 C CA . GLY A 1 86 ? 14.126 -4.745 -13.750 1.00 98.50 86 GLY A CA 1
ATOM 659 C C . GLY A 1 86 ? 15.408 -4.489 -14.527 1.00 98.50 86 GLY A C 1
ATOM 660 O O . GLY A 1 86 ? 15.536 -4.947 -15.662 1.00 98.50 86 GLY A O 1
ATOM 661 N N . ALA A 1 87 ? 16.377 -3.828 -13.889 1.00 98.56 87 ALA A N 1
ATOM 662 C CA . ALA A 1 87 ? 17.693 -3.576 -14.474 1.00 98.56 87 ALA A CA 1
ATOM 663 C C . ALA A 1 87 ? 18.407 -4.889 -14.842 1.00 98.56 87 ALA A C 1
ATOM 665 O O . ALA A 1 87 ? 18.913 -5.040 -15.953 1.00 98.56 87 ALA A O 1
ATOM 666 N N . PHE A 1 88 ? 18.390 -5.872 -13.934 1.00 98.50 88 PHE A N 1
ATOM 667 C CA . PHE A 1 88 ? 19.029 -7.170 -14.149 1.00 98.50 88 PHE A CA 1
ATOM 668 C C . PHE A 1 88 ? 18.415 -7.950 -15.321 1.00 98.50 88 PHE A C 1
ATOM 670 O O . PHE A 1 88 ? 19.139 -8.411 -16.200 1.00 98.50 88 PHE A O 1
ATOM 677 N N . ILE A 1 89 ? 17.087 -8.078 -15.355 1.00 97.94 89 ILE A N 1
ATOM 678 C CA . ILE A 1 89 ? 16.361 -8.824 -16.389 1.00 97.94 89 ILE A CA 1
ATOM 679 C C . ILE A 1 89 ? 16.520 -8.151 -17.749 1.00 97.94 89 ILE A C 1
ATOM 681 O O . ILE A 1 89 ? 16.762 -8.834 -18.744 1.00 97.94 89 ILE A O 1
ATOM 685 N N . CYS A 1 90 ? 16.404 -6.824 -17.800 1.00 98.00 90 CYS A N 1
ATOM 686 C CA . CYS A 1 90 ? 16.500 -6.077 -19.051 1.00 98.00 90 CYS A CA 1
ATOM 687 C C . CYS A 1 90 ? 17.945 -5.893 -19.525 1.00 98.00 90 CYS A C 1
ATOM 689 O O . CYS A 1 90 ? 18.141 -5.450 -20.648 1.00 98.00 90 CYS A O 1
ATOM 691 N N . GLY A 1 91 ? 18.948 -6.219 -18.701 1.00 97.81 91 GLY A N 1
ATOM 692 C CA . GLY A 1 91 ? 20.356 -6.007 -19.038 1.00 97.81 91 GLY A CA 1
ATOM 693 C C . GLY A 1 91 ? 20.740 -4.529 -19.149 1.00 97.81 91 GLY A C 1
ATOM 694 O O . GLY A 1 91 ? 21.694 -4.207 -19.853 1.00 97.81 91 GLY A O 1
ATOM 695 N N . THR A 1 92 ? 20.009 -3.637 -18.475 1.00 98.25 92 THR A N 1
ATOM 696 C CA . THR A 1 92 ? 20.179 -2.181 -18.565 1.00 98.25 92 THR A CA 1
ATOM 697 C C . THR A 1 92 ? 20.769 -1.592 -17.280 1.00 98.25 92 THR A C 1
ATOM 699 O O . THR A 1 92 ? 20.550 -2.124 -16.190 1.00 98.25 92 THR A O 1
ATOM 702 N N . PRO 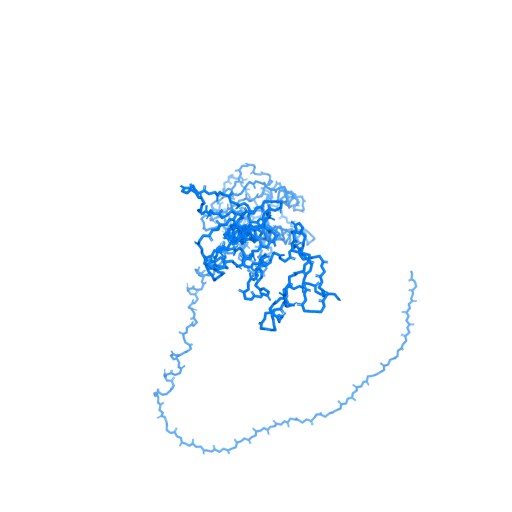A 1 93 ? 21.489 -0.456 -17.355 1.00 97.75 93 PRO A N 1
ATOM 703 C CA . PRO A 1 93 ? 22.049 0.199 -16.173 1.00 97.75 93 PRO A CA 1
ATOM 704 C C . PRO A 1 93 ? 20.999 0.942 -15.335 1.00 97.75 93 PRO A C 1
ATOM 706 O O . PRO A 1 93 ? 21.240 1.204 -14.157 1.00 97.75 93 PRO A O 1
ATOM 709 N N . ILE A 1 94 ? 19.861 1.308 -15.935 1.00 98.06 94 ILE A N 1
ATOM 710 C CA . ILE A 1 94 ? 18.808 2.094 -15.290 1.00 98.06 94 ILE A CA 1
ATOM 711 C C . ILE A 1 94 ? 17.502 1.303 -15.305 1.00 98.06 94 ILE A C 1
ATOM 713 O O . ILE A 1 94 ? 17.125 0.736 -16.334 1.00 98.06 94 ILE A O 1
ATOM 717 N N . SER A 1 95 ? 16.793 1.301 -14.176 1.00 98.31 95 SER A N 1
ATOM 718 C CA . SER A 1 95 ? 15.410 0.829 -14.077 1.00 98.31 95 SER A CA 1
ATOM 719 C C . SER A 1 95 ? 14.663 1.562 -12.970 1.00 98.31 95 SER A C 1
ATOM 721 O O . SER A 1 95 ? 15.268 1.967 -11.976 1.00 98.31 95 SER A O 1
ATOM 723 N N . MET A 1 96 ? 13.363 1.780 -13.162 1.00 98.12 96 MET A N 1
ATOM 724 C CA . MET A 1 96 ? 12.533 2.581 -12.270 1.00 98.12 96 MET A CA 1
ATOM 725 C C . MET A 1 96 ? 11.116 2.027 -12.146 1.00 98.12 96 MET A C 1
ATOM 727 O O . MET A 1 96 ? 10.530 1.545 -13.116 1.00 98.12 96 MET A O 1
ATOM 731 N N . VAL A 1 97 ? 10.548 2.202 -10.955 1.00 98.31 97 VAL A N 1
ATOM 732 C CA . VAL A 1 97 ? 9.110 2.112 -10.703 1.00 98.31 97 VAL A CA 1
ATOM 733 C C . VAL A 1 97 ? 8.571 3.534 -10.614 1.00 98.31 97 VAL A C 1
ATOM 735 O O . VAL A 1 97 ? 8.849 4.253 -9.653 1.00 98.31 97 VAL A O 1
ATOM 738 N N . ASN A 1 98 ? 7.800 3.939 -11.615 1.00 98.06 98 ASN A N 1
ATOM 739 C CA . ASN A 1 98 ? 7.294 5.298 -11.764 1.00 98.06 98 ASN A CA 1
ATOM 740 C C . ASN A 1 98 ? 5.772 5.323 -11.641 1.00 98.06 98 ASN A C 1
ATOM 742 O O . ASN A 1 98 ? 5.088 4.535 -12.282 1.00 98.06 98 ASN A O 1
ATOM 746 N N . LEU A 1 99 ? 5.237 6.259 -10.867 1.00 97.69 99 LEU A N 1
ATOM 747 C CA . LEU A 1 99 ? 3.808 6.487 -10.674 1.00 97.69 99 LEU A CA 1
ATOM 748 C C . LEU A 1 99 ? 3.434 7.841 -11.269 1.00 97.69 99 LEU A C 1
ATOM 750 O O . LEU A 1 99 ? 4.100 8.845 -11.017 1.00 97.69 99 LEU A O 1
ATOM 754 N N . LEU A 1 100 ? 2.401 7.863 -12.105 1.00 95.69 100 LEU A N 1
ATOM 755 C CA . LEU A 1 100 ? 2.065 9.030 -12.914 1.00 95.69 100 LEU A CA 1
ATOM 756 C C . LEU A 1 100 ? 0.979 9.837 -12.193 1.00 95.69 100 LEU A C 1
ATOM 758 O O . LEU A 1 100 ? -0.195 9.477 -12.235 1.00 95.69 100 LEU A O 1
ATOM 762 N N . ASP A 1 101 ? 1.374 10.911 -11.512 1.00 94.94 101 ASP A N 1
ATOM 763 C CA . ASP A 1 101 ? 0.478 11.837 -10.804 1.00 94.94 101 ASP A CA 1
ATOM 764 C C . ASP A 1 101 ? -0.044 12.927 -11.762 1.00 94.94 101 ASP A C 1
ATOM 766 O O . ASP A 1 101 ? 0.251 12.900 -12.955 1.00 94.94 101 ASP A O 1
ATOM 770 N N . ALA A 1 102 ? -0.839 13.879 -11.277 1.00 92.50 102 ALA A N 1
ATOM 771 C CA . ALA A 1 102 ? -1.416 14.938 -12.105 1.00 92.50 102 ALA A CA 1
ATOM 772 C C . ALA A 1 102 ? -0.331 15.826 -12.742 1.00 92.50 102 ALA A C 1
ATOM 774 O O . ALA A 1 102 ? -0.358 16.081 -13.943 1.00 92.50 102 ALA A O 1
ATOM 775 N N . GLU A 1 103 ? 0.655 16.244 -11.946 1.00 91.38 103 GLU A N 1
ATOM 776 C CA . GLU A 1 103 ? 1.629 17.284 -12.322 1.00 91.38 103 GLU A CA 1
ATOM 777 C C . GLU A 1 103 ? 3.063 16.761 -12.467 1.00 91.38 103 GLU A C 1
ATOM 779 O O . GLU A 1 103 ? 3.973 17.499 -12.841 1.00 91.38 103 GLU A O 1
ATOM 784 N N . ARG A 1 104 ? 3.297 15.476 -12.183 1.00 94.31 104 ARG A N 1
ATOM 785 C CA . ARG A 1 104 ? 4.642 14.887 -12.187 1.00 94.31 104 ARG A CA 1
ATOM 786 C C . ARG A 1 104 ? 4.615 13.378 -12.361 1.00 94.31 104 ARG A C 1
ATOM 788 O O . ARG A 1 104 ? 3.585 12.726 -12.206 1.00 94.31 104 ARG A O 1
ATOM 795 N N . VAL A 1 105 ? 5.788 12.820 -12.613 1.00 95.69 105 VAL A N 1
ATOM 796 C CA . VAL A 1 105 ? 6.049 11.391 -12.458 1.00 95.69 105 VAL A CA 1
ATOM 797 C C . VAL A 1 105 ? 6.827 11.195 -11.161 1.00 95.69 105 VAL A C 1
ATOM 799 O O . VAL A 1 105 ? 7.939 11.702 -11.023 1.00 95.69 105 VAL A O 1
ATOM 802 N N . PHE A 1 106 ? 6.232 10.487 -10.205 1.00 97.31 106 PHE A N 1
ATOM 803 C CA . PHE A 1 106 ? 6.855 10.145 -8.931 1.00 97.31 106 PHE A CA 1
ATOM 804 C C . PHE A 1 106 ? 7.596 8.813 -9.054 1.00 97.31 106 PHE A C 1
ATOM 806 O O . PHE A 1 106 ? 6.994 7.777 -9.337 1.00 97.31 106 PHE A O 1
ATOM 813 N N . THR A 1 107 ? 8.901 8.822 -8.820 1.00 97.38 107 THR A N 1
ATOM 814 C CA . THR A 1 107 ? 9.749 7.632 -8.873 1.00 97.38 107 THR A CA 1
ATOM 815 C C . THR A 1 107 ? 9.782 6.971 -7.501 1.00 97.38 107 THR A C 1
ATOM 817 O O . THR A 1 107 ? 10.444 7.447 -6.580 1.00 97.38 107 THR A O 1
ATOM 820 N N . LYS A 1 108 ? 9.052 5.859 -7.360 1.00 97.69 108 LYS A N 1
ATOM 821 C CA . LYS A 1 108 ? 8.941 5.113 -6.099 1.00 97.69 108 LYS A CA 1
ATOM 822 C C . LYS A 1 108 ? 10.212 4.330 -5.771 1.00 97.69 108 LYS A C 1
ATOM 824 O O . LYS A 1 108 ? 10.563 4.208 -4.601 1.00 97.69 108 LYS A O 1
ATOM 829 N N . ALA A 1 109 ? 10.868 3.796 -6.795 1.00 97.81 109 ALA A N 1
ATOM 830 C CA . ALA A 1 109 ? 12.118 3.057 -6.684 1.00 97.81 109 ALA A CA 1
ATOM 831 C C . ALA A 1 109 ? 12.939 3.245 -7.957 1.00 97.81 109 ALA A C 1
ATOM 833 O O . ALA A 1 109 ? 12.371 3.355 -9.046 1.00 97.81 109 ALA A O 1
ATOM 834 N N . GLN A 1 110 ? 14.264 3.275 -7.827 1.00 97.56 110 GLN A N 1
ATOM 835 C CA . GLN A 1 110 ? 15.156 3.457 -8.968 1.00 97.56 110 GLN A CA 1
ATOM 836 C C . GLN A 1 110 ? 16.528 2.821 -8.763 1.00 97.56 110 GLN A C 1
ATOM 838 O O . GLN A 1 110 ? 17.024 2.697 -7.643 1.00 97.56 110 GLN A O 1
ATOM 843 N N . VAL A 1 111 ? 17.143 2.454 -9.882 1.00 97.69 111 VAL A N 1
ATOM 844 C CA . VAL A 1 111 ? 18.518 1.971 -9.999 1.00 97.69 111 VAL A CA 1
ATOM 845 C C . VAL A 1 111 ? 19.209 2.779 -11.090 1.00 97.69 111 VAL A C 1
ATOM 847 O O . VAL A 1 111 ? 18.607 3.062 -12.122 1.00 97.69 111 VAL A O 1
ATOM 850 N N . GLY A 1 112 ? 20.470 3.151 -10.861 1.00 95.38 112 GLY A N 1
ATOM 851 C CA . GLY A 1 112 ? 21.300 3.854 -11.845 1.00 95.38 112 GLY A CA 1
ATOM 852 C C . GLY A 1 112 ? 21.097 5.372 -11.926 1.00 95.38 112 GLY A C 1
ATOM 853 O O . GLY A 1 112 ? 21.874 6.030 -12.612 1.00 95.38 112 GLY A O 1
ATOM 854 N N . VAL A 1 113 ? 20.122 5.950 -11.211 1.00 92.81 113 VAL A N 1
ATOM 855 C CA . VAL A 1 113 ? 19.807 7.396 -11.226 1.00 92.81 113 VAL A CA 1
ATOM 856 C C . VAL A 1 113 ? 19.566 7.964 -9.808 1.00 92.81 113 VAL A C 1
ATOM 858 O O . VAL A 1 113 ? 18.484 8.473 -9.500 1.00 92.81 113 VAL A O 1
ATOM 861 N N . PRO A 1 114 ? 20.558 7.867 -8.895 1.00 89.69 114 PRO A N 1
ATOM 862 C CA . PRO A 1 114 ? 20.390 8.222 -7.486 1.00 89.69 114 PRO A CA 1
ATOM 863 C C . PRO A 1 114 ? 19.871 9.649 -7.289 1.00 89.69 114 PRO A C 1
ATOM 865 O O . PRO A 1 114 ? 20.372 10.596 -7.888 1.00 89.69 114 PRO A O 1
ATOM 868 N N . GLY A 1 115 ? 18.877 9.795 -6.410 1.00 86.44 115 GLY A N 1
ATOM 869 C CA . GLY A 1 115 ? 18.279 11.089 -6.065 1.00 86.44 115 GLY A CA 1
ATOM 870 C C . GLY A 1 115 ? 17.129 11.534 -6.974 1.00 86.44 115 GLY A C 1
ATOM 871 O O . GLY A 1 115 ? 16.459 12.513 -6.650 1.00 86.44 115 GLY A O 1
ATOM 872 N N . VAL A 1 116 ? 16.839 10.812 -8.061 1.00 90.38 116 VAL A N 1
ATOM 873 C CA . VAL A 1 116 ? 15.646 11.069 -8.879 1.00 90.38 116 VAL A CA 1
ATOM 874 C C . VAL A 1 116 ? 14.406 10.558 -8.145 1.00 90.38 116 VAL A C 1
ATOM 876 O O . VAL A 1 116 ? 14.215 9.355 -7.992 1.00 90.38 116 VAL A O 1
ATOM 879 N N . GLN A 1 117 ? 13.568 11.486 -7.681 1.00 91.75 117 GLN A N 1
ATOM 880 C CA . GLN A 1 117 ? 12.262 11.186 -7.073 1.00 91.75 117 GLN A CA 1
ATOM 881 C C . GLN A 1 117 ? 11.090 11.759 -7.866 1.00 91.75 117 GLN A C 1
ATOM 883 O O . GLN A 1 117 ? 9.988 11.226 -7.804 1.00 91.75 117 GLN A O 1
ATOM 888 N N . ASN A 1 118 ? 11.312 12.854 -8.591 1.00 92.94 118 ASN A N 1
ATOM 889 C CA . ASN A 1 118 ? 10.279 13.535 -9.354 1.00 92.94 118 ASN A CA 1
ATOM 890 C C . ASN A 1 118 ? 10.826 13.882 -10.731 1.00 92.94 118 ASN A C 1
ATOM 892 O O . ASN A 1 118 ? 11.896 14.481 -10.845 1.00 92.94 118 ASN A O 1
ATOM 896 N N . LEU A 1 119 ? 10.069 13.522 -11.757 1.00 90.69 119 LEU A N 1
ATOM 897 C CA . LEU A 1 119 ? 10.317 13.911 -13.136 1.00 90.69 119 LEU A CA 1
ATOM 898 C C . LEU A 1 119 ? 9.131 14.748 -13.642 1.00 90.69 119 LEU A C 1
ATOM 900 O O . LEU A 1 119 ? 8.009 14.564 -13.154 1.00 90.69 119 LEU A O 1
ATOM 904 N N . PRO A 1 120 ? 9.344 15.648 -14.619 1.00 89.75 120 PRO A N 1
ATOM 905 C CA . PRO A 1 120 ? 8.256 16.390 -15.255 1.00 89.75 120 PRO A CA 1
ATOM 906 C C . PRO A 1 120 ? 7.156 15.452 -15.764 1.00 89.75 120 PRO A C 1
ATOM 908 O O . PRO A 1 120 ? 7.456 14.353 -16.249 1.00 89.75 120 PRO A O 1
ATOM 911 N N . ARG A 1 121 ? 5.884 15.862 -15.675 1.00 84.69 121 ARG A N 1
ATOM 912 C CA . ARG A 1 121 ? 4.745 15.046 -16.143 1.00 84.69 121 ARG A CA 1
ATOM 913 C C . ARG A 1 121 ? 4.867 14.691 -17.618 1.00 84.69 121 ARG A C 1
ATOM 915 O O . ARG A 1 121 ? 4.476 13.599 -18.028 1.00 84.69 121 ARG A O 1
ATOM 922 N N . GLU A 1 122 ? 5.467 15.603 -18.370 1.00 77.50 122 GLU A N 1
ATOM 923 C CA . GLU A 1 122 ? 5.760 15.539 -19.794 1.00 77.50 122 GLU A CA 1
ATOM 924 C C . GLU A 1 122 ? 6.927 14.593 -20.112 1.00 77.50 122 GLU A C 1
ATOM 926 O O . GLU A 1 122 ? 7.441 14.602 -21.228 1.00 77.50 122 GLU A O 1
ATOM 931 N N . THR A 1 123 ? 7.374 13.762 -19.158 1.00 76.81 123 THR A N 1
ATOM 932 C CA . THR A 1 123 ? 8.325 12.676 -19.421 1.00 76.81 123 THR A CA 1
ATOM 933 C C . THR A 1 123 ? 7.716 11.699 -20.430 1.00 76.81 123 THR A C 1
ATOM 935 O O . THR A 1 123 ? 6.977 10.773 -20.083 1.00 76.81 123 THR A O 1
ATOM 938 N N . VAL A 1 124 ? 8.059 11.937 -21.697 1.00 79.62 124 VAL A N 1
ATOM 939 C CA . VAL A 1 124 ? 7.380 11.426 -22.893 1.00 79.62 124 VAL A CA 1
ATOM 940 C C . VAL A 1 124 ? 7.273 9.898 -22.880 1.00 79.62 124 VAL A C 1
ATOM 942 O O . VAL A 1 124 ? 6.187 9.357 -23.060 1.00 79.62 124 VAL A O 1
ATOM 945 N N . PHE A 1 125 ? 8.353 9.185 -22.544 1.00 89.88 125 PHE A N 1
ATOM 946 C CA . PHE A 1 125 ? 8.356 7.716 -22.522 1.00 89.88 125 PHE A CA 1
ATOM 947 C C . PHE A 1 125 ? 7.302 7.101 -21.588 1.00 89.88 125 PHE A C 1
ATOM 949 O O . PHE A 1 125 ? 6.526 6.235 -21.996 1.00 89.88 125 PHE A O 1
ATOM 956 N N . CYS A 1 126 ? 7.250 7.555 -20.331 1.00 86.62 126 CYS A N 1
ATOM 957 C CA . CYS A 1 126 ? 6.324 6.995 -19.346 1.00 86.62 126 CYS A CA 1
ATOM 958 C C . CYS A 1 126 ? 4.874 7.352 -19.687 1.00 86.62 126 CYS A C 1
ATOM 960 O O . CYS A 1 126 ? 3.983 6.535 -19.479 1.00 86.62 126 CYS A O 1
ATOM 962 N N . HIS A 1 127 ? 4.646 8.548 -20.238 1.00 88.81 127 HIS A N 1
ATOM 963 C CA . HIS A 1 127 ? 3.329 8.971 -20.702 1.00 88.81 127 HIS A CA 1
ATOM 964 C C . HIS A 1 127 ? 2.807 8.067 -21.828 1.00 88.81 127 HIS A C 1
ATOM 966 O O . HIS A 1 127 ? 1.693 7.568 -21.725 1.00 88.81 127 HIS A O 1
ATOM 972 N N . HIS A 1 128 ? 3.616 7.789 -22.856 1.00 88.12 128 HIS A N 1
ATOM 973 C CA . HIS A 1 128 ? 3.201 6.902 -23.950 1.00 88.12 128 HIS A CA 1
ATOM 974 C C . HIS A 1 128 ? 3.021 5.450 -23.508 1.00 88.12 128 HIS A C 1
ATOM 976 O O . HIS A 1 128 ? 2.105 4.783 -23.974 1.00 88.12 128 HIS A O 1
ATOM 982 N N . THR A 1 129 ? 3.848 4.973 -22.578 1.00 89.00 129 THR A N 1
ATOM 983 C CA . THR A 1 129 ? 3.699 3.623 -22.014 1.00 89.00 129 THR A CA 1
ATOM 984 C C . THR A 1 129 ? 2.401 3.475 -21.230 1.00 89.00 129 THR A C 1
ATOM 986 O O . THR A 1 129 ? 1.778 2.424 -21.285 1.00 89.00 129 THR A O 1
ATOM 989 N N . LEU A 1 130 ? 1.981 4.519 -20.505 1.00 87.12 130 LEU A N 1
ATOM 990 C CA . LEU A 1 130 ? 0.785 4.487 -19.660 1.00 87.12 130 LEU A CA 1
ATOM 991 C C . LEU A 1 130 ? -0.490 4.150 -20.444 1.00 87.12 130 LEU A C 1
ATOM 993 O O . LEU A 1 130 ? -1.380 3.500 -19.905 1.00 87.12 130 LEU A O 1
ATOM 997 N N . PHE A 1 131 ? -0.571 4.618 -21.689 1.00 83.38 131 PHE A N 1
ATOM 998 C CA . PHE A 1 131 ? -1.729 4.442 -22.568 1.00 83.38 131 PHE A CA 1
ATOM 999 C C . PHE A 1 131 ? -1.533 3.333 -23.605 1.00 83.38 131 PHE A C 1
ATOM 1001 O O . PHE A 1 131 ? -2.307 3.241 -24.554 1.00 83.38 131 PHE A O 1
ATOM 1008 N N . ASN A 1 132 ? -0.494 2.514 -23.441 1.00 84.31 132 ASN A N 1
ATOM 1009 C CA . ASN A 1 132 ? -0.293 1.322 -24.245 1.00 84.31 132 ASN A CA 1
ATOM 1010 C C . ASN A 1 132 ? -0.844 0.104 -23.489 1.00 84.31 132 ASN A C 1
ATOM 1012 O O . ASN A 1 132 ? -0.655 -0.006 -22.278 1.00 84.31 132 ASN A O 1
ATOM 1016 N N . ASP A 1 133 ? -1.499 -0.817 -24.196 1.00 83.06 133 ASP A N 1
ATOM 1017 C CA . ASP A 1 133 ? -2.089 -2.018 -23.578 1.00 83.06 133 ASP A CA 1
ATOM 1018 C C . ASP A 1 133 ? -1.022 -3.046 -23.152 1.00 83.06 133 ASP A C 1
ATOM 1020 O O . ASP A 1 133 ? -1.281 -3.941 -22.346 1.00 83.06 133 ASP A O 1
ATOM 1024 N N . ASP A 1 134 ? 0.189 -2.923 -23.696 1.00 92.56 134 ASP A N 1
ATOM 1025 C CA . ASP A 1 134 ? 1.326 -3.807 -23.448 1.00 92.56 134 ASP A CA 1
ATOM 1026 C C . ASP A 1 134 ? 2.633 -2.995 -23.365 1.00 92.56 134 ASP A C 1
ATOM 1028 O O . ASP A 1 134 ? 2.635 -1.761 -23.332 1.00 92.56 134 ASP A O 1
ATOM 1032 N N . ILE A 1 135 ? 3.768 -3.690 -23.316 1.00 95.62 135 ILE A N 1
ATOM 1033 C CA . ILE A 1 135 ? 5.102 -3.102 -23.296 1.00 95.62 135 ILE A CA 1
ATOM 1034 C C . ILE A 1 135 ? 5.292 -2.110 -24.451 1.00 95.62 135 ILE A C 1
ATOM 1036 O O . ILE A 1 135 ? 5.066 -2.426 -25.619 1.00 95.62 135 ILE A O 1
ATOM 1040 N N . LEU A 1 136 ? 5.798 -0.923 -24.115 1.00 96.62 136 LEU A N 1
ATOM 1041 C CA . LEU A 1 136 ? 6.400 -0.001 -25.071 1.00 96.62 136 LEU A CA 1
ATOM 1042 C C . LEU A 1 136 ? 7.915 -0.221 -25.078 1.00 96.62 136 LEU A C 1
ATOM 1044 O O . LEU A 1 136 ? 8.572 0.010 -24.065 1.00 96.62 136 LEU A O 1
ATOM 1048 N N . GLU A 1 137 ? 8.469 -0.638 -26.215 1.00 97.19 137 GLU A N 1
ATOM 1049 C CA . GLU A 1 137 ? 9.910 -0.817 -26.416 1.00 97.19 137 GLU A CA 1
ATOM 1050 C C . GLU A 1 137 ? 10.401 0.115 -27.529 1.00 97.19 137 GLU A C 1
ATOM 1052 O O . GLU A 1 137 ? 9.863 0.125 -28.634 1.00 97.19 137 GLU A O 1
ATOM 1057 N N . VAL A 1 138 ? 11.428 0.903 -27.223 1.00 97.12 138 VAL A N 1
ATOM 1058 C CA . VAL A 1 138 ? 12.086 1.846 -28.127 1.00 97.12 138 VAL A CA 1
ATOM 1059 C C . VAL A 1 138 ? 13.556 1.450 -28.194 1.00 97.12 138 VAL A C 1
ATOM 1061 O O . VAL A 1 138 ? 14.326 1.736 -27.277 1.00 97.12 138 VAL A O 1
ATOM 1064 N N . GLU A 1 139 ? 13.932 0.769 -29.279 1.00 97.88 139 GLU A N 1
ATOM 1065 C CA . GLU A 1 139 ? 15.276 0.195 -29.451 1.00 97.88 139 GLU A CA 1
ATOM 1066 C C . GLU A 1 139 ? 16.367 1.281 -29.539 1.00 97.88 139 GLU A C 1
ATOM 1068 O O . GLU A 1 139 ? 17.428 1.146 -28.927 1.00 97.88 139 GLU A O 1
ATOM 1073 N N . ASP A 1 140 ? 16.086 2.376 -30.260 1.00 97.94 140 ASP A N 1
ATOM 1074 C CA . ASP A 1 140 ? 16.916 3.586 -30.320 1.00 97.94 140 ASP A CA 1
ATOM 1075 C C . ASP A 1 140 ? 16.062 4.861 -30.497 1.00 97.94 140 ASP A C 1
ATOM 1077 O O . ASP A 1 140 ? 15.644 5.238 -31.593 1.00 97.94 140 ASP A O 1
ATOM 1081 N N . ALA A 1 141 ? 15.848 5.573 -29.397 1.00 96.69 141 ALA A N 1
ATOM 1082 C CA . ALA A 1 141 ? 15.084 6.805 -29.291 1.00 96.69 141 ALA A CA 1
ATOM 1083 C C . ALA A 1 141 ? 15.682 7.972 -30.089 1.00 96.69 141 ALA A C 1
ATOM 1085 O O . ALA A 1 141 ? 14.973 8.937 -30.361 1.00 96.69 141 ALA A O 1
ATOM 1086 N N . SER A 1 142 ? 16.962 7.915 -30.478 1.00 96.69 142 SER A N 1
ATOM 1087 C CA . SER A 1 142 ? 17.556 8.950 -31.336 1.00 96.69 142 SER A CA 1
ATOM 1088 C C . SER A 1 142 ? 17.073 8.862 -32.787 1.00 96.69 142 SER A C 1
ATOM 1090 O O . SER A 1 142 ? 17.090 9.864 -33.508 1.00 96.69 142 SER A O 1
ATOM 1092 N N . LEU A 1 143 ? 16.601 7.682 -33.197 1.00 96.69 143 LEU A N 1
ATOM 1093 C CA . LEU A 1 143 ? 16.030 7.423 -34.517 1.00 96.69 143 LEU A CA 1
ATOM 1094 C C . LEU A 1 143 ? 14.509 7.600 -34.534 1.00 96.69 143 LEU A C 1
ATOM 1096 O O . LEU A 1 143 ? 13.932 7.837 -35.596 1.00 96.69 143 LEU A O 1
ATOM 1100 N N . ASP A 1 144 ? 13.867 7.524 -33.370 1.00 94.12 144 ASP A N 1
ATOM 1101 C CA . ASP A 1 144 ? 12.422 7.643 -33.241 1.00 94.12 144 ASP A CA 1
ATOM 1102 C C . ASP A 1 144 ? 11.961 9.114 -33.371 1.00 94.12 144 ASP A C 1
ATOM 1104 O O . ASP A 1 144 ? 12.368 9.968 -32.572 1.00 94.12 144 ASP A O 1
ATOM 1108 N N . PRO A 1 145 ? 11.100 9.457 -34.352 1.00 91.88 145 PRO A N 1
ATOM 1109 C CA . PRO A 1 145 ? 10.614 10.822 -34.545 1.00 91.88 145 PRO A CA 1
ATOM 1110 C C . PRO A 1 145 ? 9.913 11.428 -33.324 1.00 91.88 145 PRO A C 1
ATOM 1112 O O . PRO A 1 145 ? 9.968 12.649 -33.165 1.00 91.88 145 PRO A O 1
ATOM 1115 N N . LEU A 1 146 ? 9.279 10.598 -32.488 1.00 89.56 146 LEU A N 1
ATOM 1116 C CA . LEU A 1 146 ? 8.535 11.007 -31.299 1.00 89.56 146 LEU A CA 1
ATOM 1117 C C . LEU A 1 146 ? 9.471 11.364 -30.136 1.00 89.56 146 LEU A C 1
ATOM 1119 O O . LEU A 1 146 ? 9.207 12.320 -29.409 1.00 89.56 146 LEU A O 1
ATOM 1123 N N . PHE A 1 147 ? 10.583 10.636 -29.984 1.00 92.25 147 PHE A N 1
ATOM 1124 C CA . PHE A 1 147 ? 11.468 10.760 -28.818 1.00 92.25 147 PHE A CA 1
ATOM 1125 C C . PHE A 1 147 ? 12.775 11.514 -29.091 1.00 92.25 147 PHE A C 1
ATOM 1127 O O . PHE A 1 147 ? 13.363 12.071 -28.163 1.00 92.25 147 PHE A O 1
ATOM 1134 N N . ARG A 1 148 ? 13.240 11.600 -30.345 1.00 92.88 148 ARG A N 1
ATOM 1135 C CA . ARG A 1 148 ? 14.571 12.151 -30.677 1.00 92.88 148 ARG A CA 1
ATOM 1136 C C . ARG A 1 148 ? 14.812 13.593 -30.223 1.00 92.88 148 ARG A C 1
ATOM 1138 O O . ARG A 1 148 ? 15.958 13.984 -30.026 1.00 92.88 148 ARG A O 1
ATOM 1145 N N . GLN A 1 149 ? 13.750 14.391 -30.087 1.00 91.00 149 GLN A N 1
ATOM 1146 C CA . GLN A 1 149 ? 13.827 15.788 -29.636 1.00 91.00 149 GLN A CA 1
ATOM 1147 C C . GLN A 1 149 ? 13.580 15.949 -28.130 1.00 91.00 149 GLN A C 1
ATOM 1149 O O . GLN A 1 149 ? 13.745 17.044 -27.596 1.00 91.00 149 GLN A O 1
ATOM 1154 N N . THR A 1 150 ? 13.199 14.881 -27.424 1.00 89.12 150 THR A N 1
ATOM 1155 C CA . THR A 1 150 ? 12.976 14.929 -25.978 1.00 89.12 150 THR A CA 1
ATOM 1156 C C . THR A 1 150 ? 14.299 15.226 -25.256 1.00 89.12 150 THR A C 1
ATOM 1158 O O . THR A 1 150 ? 15.324 14.637 -25.616 1.00 89.12 150 THR A O 1
ATOM 1161 N N . PRO A 1 151 ? 14.318 16.079 -24.208 1.00 90.31 151 PRO A N 1
ATOM 1162 C CA . PRO A 1 151 ? 15.552 16.466 -23.517 1.00 90.31 151 PRO A CA 1
ATOM 1163 C C . PRO A 1 151 ? 16.429 15.290 -23.066 1.00 90.31 151 PRO A C 1
ATOM 1165 O O . PRO A 1 151 ? 17.646 15.345 -23.230 1.00 90.31 151 PRO A O 1
ATOM 1168 N N . LEU A 1 152 ? 15.817 14.199 -22.587 1.00 89.38 152 LEU A N 1
ATOM 1169 C CA . LEU A 1 152 ? 16.522 12.988 -22.143 1.00 89.38 152 LEU A CA 1
ATOM 1170 C C . LEU A 1 152 ? 17.296 12.271 -23.265 1.00 89.38 152 LEU A C 1
ATOM 1172 O O . LEU A 1 152 ? 18.220 11.515 -22.973 1.00 89.38 152 LEU A O 1
ATOM 1176 N N . VAL A 1 153 ? 16.929 12.494 -24.530 1.00 94.19 153 VAL A N 1
ATOM 1177 C CA . VAL A 1 153 ? 17.537 11.868 -25.716 1.00 94.19 153 VAL A CA 1
ATOM 1178 C C . VAL A 1 153 ? 18.505 12.833 -26.400 1.00 94.19 153 VAL A C 1
ATOM 1180 O O . VAL A 1 153 ? 19.661 12.474 -26.672 1.00 94.19 153 VAL A O 1
ATOM 1183 N N . ALA A 1 154 ? 18.036 14.061 -26.651 1.00 92.00 154 ALA A N 1
ATOM 1184 C CA . ALA A 1 154 ? 18.756 15.107 -27.376 1.00 92.00 154 ALA A CA 1
ATOM 1185 C C . ALA A 1 154 ? 19.945 15.677 -26.587 1.00 92.00 154 ALA A C 1
ATOM 1187 O O . ALA A 1 154 ? 20.936 16.103 -27.177 1.00 92.00 154 ALA A O 1
ATOM 1188 N N . SER A 1 155 ? 19.870 15.657 -25.256 1.00 89.31 155 SER A N 1
ATOM 1189 C CA . SER A 1 155 ? 20.924 16.128 -24.355 1.00 89.31 155 SER A CA 1
ATOM 1190 C C . SER A 1 155 ? 21.295 15.054 -23.335 1.00 89.31 155 SER A C 1
ATOM 1192 O O . SER A 1 155 ? 20.679 13.987 -23.313 1.00 89.31 155 SER A O 1
ATOM 1194 N N . ALA A 1 156 ? 22.322 15.310 -22.518 1.00 85.88 156 ALA A N 1
ATOM 1195 C CA . ALA A 1 156 ? 22.715 14.395 -21.449 1.00 85.88 156 ALA A CA 1
ATOM 1196 C C . ALA A 1 156 ? 21.485 14.019 -20.586 1.00 85.88 156 ALA A C 1
ATOM 1198 O O . ALA A 1 156 ? 20.704 14.904 -20.232 1.00 85.88 156 ALA A O 1
ATOM 1199 N N . PRO A 1 157 ? 21.283 12.730 -20.259 1.00 90.56 157 PRO A N 1
ATOM 1200 C CA . PRO A 1 157 ? 22.248 11.631 -20.359 1.00 90.56 157 PRO A CA 1
ATOM 1201 C C . PRO A 1 157 ? 22.306 10.929 -21.726 1.00 90.56 157 PRO A C 1
ATOM 1203 O O . PRO A 1 157 ? 23.036 9.955 -21.859 1.00 90.56 157 PRO A O 1
ATOM 1206 N N . ASN A 1 158 ? 21.577 11.409 -22.738 1.00 95.06 158 ASN A N 1
ATOM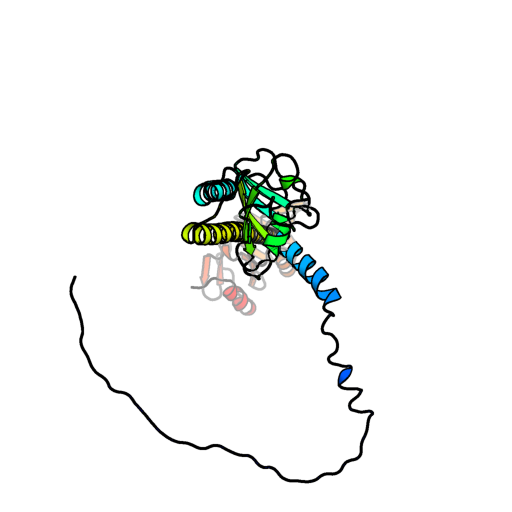 1207 C CA . ASN A 1 158 ? 21.518 10.822 -24.074 1.00 95.06 158 ASN A CA 1
ATOM 1208 C C . ASN A 1 158 ? 20.966 9.390 -24.071 1.00 95.06 158 ASN A C 1
ATOM 1210 O O . ASN A 1 158 ? 21.563 8.477 -24.638 1.00 95.06 158 ASN A O 1
ATOM 1214 N N . ILE A 1 159 ? 19.790 9.212 -23.466 1.00 96.00 159 ILE A N 1
ATOM 1215 C CA . ILE A 1 159 ? 19.037 7.957 -23.516 1.00 96.00 159 ILE A CA 1
ATOM 1216 C C . ILE A 1 159 ? 18.852 7.525 -24.974 1.00 96.00 159 ILE A C 1
ATOM 1218 O O . ILE A 1 159 ? 18.537 8.337 -25.850 1.00 96.00 159 ILE A O 1
ATOM 1222 N N . ARG A 1 160 ? 19.082 6.240 -25.230 1.00 97.75 160 ARG A N 1
ATOM 1223 C CA . ARG A 1 160 ? 18.863 5.591 -26.526 1.00 97.75 160 ARG A CA 1
ATOM 1224 C C . ARG A 1 160 ? 17.826 4.505 -26.391 1.00 97.75 160 ARG A C 1
ATOM 1226 O O . ARG A 1 160 ? 16.898 4.472 -27.173 1.00 97.75 160 ARG A O 1
ATOM 1233 N N . TYR A 1 161 ? 17.922 3.681 -25.369 1.00 98.38 161 TYR A N 1
ATOM 1234 C CA . TYR A 1 161 ? 16.975 2.606 -25.180 1.00 98.38 161 TYR A CA 1
ATOM 1235 C C . TYR A 1 161 ? 15.966 2.934 -24.086 1.00 98.38 161 TYR A C 1
ATOM 1237 O O . TYR A 1 161 ? 16.334 3.445 -23.023 1.00 98.38 161 TYR A O 1
ATOM 1245 N N . TYR A 1 162 ? 14.707 2.594 -24.337 1.00 97.88 162 TYR A N 1
ATOM 1246 C CA . TYR A 1 162 ? 13.644 2.610 -23.343 1.00 97.88 162 TYR A CA 1
ATOM 1247 C C . TYR A 1 162 ? 12.777 1.367 -23.505 1.00 97.88 162 TYR A C 1
ATOM 1249 O O . TYR A 1 162 ? 12.339 1.049 -24.606 1.00 97.88 162 TYR A O 1
ATOM 1257 N N . VAL A 1 163 ? 12.460 0.715 -22.395 1.00 98.19 163 VAL A N 1
ATOM 1258 C CA . VAL A 1 163 ? 11.378 -0.263 -22.341 1.00 98.19 163 VAL A CA 1
ATOM 1259 C C . VAL A 1 163 ? 10.540 -0.022 -21.097 1.00 98.19 163 VAL A C 1
ATOM 1261 O O . VAL A 1 163 ? 11.077 0.215 -20.015 1.00 98.19 163 VAL A O 1
ATOM 1264 N N . GLY A 1 164 ? 9.222 -0.058 -21.242 1.00 97.75 164 GLY A N 1
ATOM 1265 C CA . GLY A 1 164 ? 8.287 0.177 -20.152 1.00 97.75 164 GLY A CA 1
ATOM 1266 C C . GLY A 1 164 ? 7.088 -0.751 -20.235 1.00 97.75 164 GLY A C 1
ATOM 1267 O O . GLY A 1 164 ? 6.524 -0.935 -21.307 1.00 97.75 164 GLY A O 1
ATOM 1268 N N . ALA A 1 165 ? 6.687 -1.307 -19.096 1.00 97.88 165 ALA A N 1
ATOM 1269 C CA . ALA A 1 165 ? 5.427 -2.019 -18.925 1.00 97.88 165 ALA A CA 1
ATOM 1270 C C . ALA A 1 165 ? 4.463 -1.167 -18.077 1.00 97.88 165 ALA A C 1
ATOM 1272 O O . ALA A 1 165 ? 4.888 -0.632 -17.041 1.00 97.88 165 ALA A O 1
ATOM 1273 N N . PRO A 1 166 ? 3.187 -1.027 -18.477 1.00 97.75 166 PRO A N 1
ATOM 1274 C CA . PRO A 1 166 ? 2.205 -0.275 -17.708 1.00 97.75 166 PRO A CA 1
ATOM 1275 C C . PRO A 1 166 ? 1.885 -0.981 -16.382 1.00 97.75 166 PRO A C 1
ATOM 1277 O O . PRO A 1 166 ? 1.776 -2.205 -16.307 1.00 97.75 166 PRO A O 1
ATOM 1280 N N . LEU A 1 167 ? 1.719 -0.194 -15.320 1.00 97.81 167 LEU A N 1
ATOM 1281 C CA . LEU A 1 167 ? 1.227 -0.662 -14.025 1.00 97.81 167 LEU A CA 1
ATOM 1282 C C . LEU A 1 167 ? -0.283 -0.457 -13.994 1.00 97.81 167 LEU A C 1
ATOM 1284 O O . LEU A 1 167 ? -0.731 0.665 -13.782 1.00 97.81 167 LEU A O 1
ATOM 1288 N N . VAL A 1 168 ? -1.061 -1.508 -14.230 1.00 96.75 168 VAL A N 1
ATOM 1289 C CA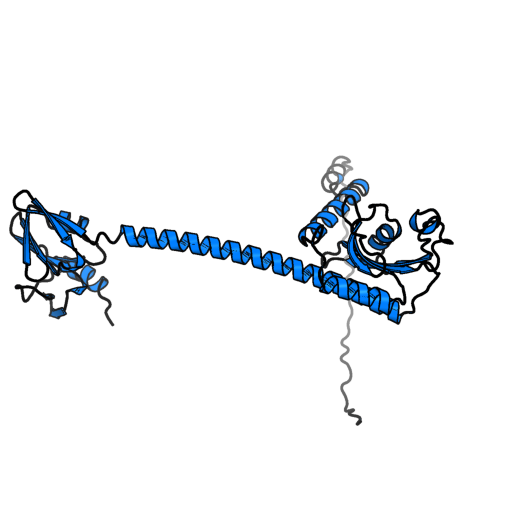 . VAL A 1 168 ? -2.525 -1.414 -14.336 1.00 96.75 168 VAL A CA 1
ATOM 1290 C C . VAL A 1 168 ? -3.173 -1.983 -13.079 1.00 96.75 168 VAL A C 1
ATOM 1292 O O . VAL A 1 168 ? -2.870 -3.109 -12.687 1.00 96.75 168 VAL A O 1
ATOM 1295 N N . SER A 1 169 ? -4.047 -1.205 -12.439 1.00 95.81 169 SER A N 1
ATOM 1296 C CA . SER A 1 169 ? -4.799 -1.647 -11.263 1.00 95.81 169 SER A CA 1
ATOM 1297 C C . SER A 1 169 ? -5.773 -2.785 -11.614 1.00 95.81 169 SER A C 1
ATOM 1299 O O . SER A 1 169 ? -6.139 -2.946 -12.782 1.00 95.81 169 SER A O 1
ATOM 1301 N N . PRO A 1 170 ? -6.268 -3.556 -10.628 1.00 95.00 170 PRO A N 1
ATOM 1302 C CA . PRO A 1 170 ? -7.310 -4.558 -10.859 1.00 95.00 170 PRO A CA 1
ATOM 1303 C C . PRO A 1 170 ? -8.594 -3.982 -11.469 1.00 95.00 170 PRO A C 1
ATOM 1305 O O . PRO A 1 170 ? -9.312 -4.689 -12.172 1.00 95.00 170 PRO A O 1
ATOM 1308 N N . GLU A 1 171 ? -8.888 -2.703 -11.218 1.00 93.44 171 GLU A N 1
ATOM 1309 C CA . GLU A 1 171 ? -10.024 -2.001 -11.822 1.00 93.44 171 GLU A CA 1
ATOM 1310 C C . GLU A 1 171 ? -9.741 -1.481 -13.244 1.00 93.44 171 GLU A C 1
ATOM 1312 O O . GLU A 1 171 ? -10.619 -0.880 -13.858 1.00 93.44 171 GLU A O 1
ATOM 1317 N N . GLY A 1 172 ? -8.541 -1.723 -13.781 1.00 93.56 172 GLY A N 1
ATOM 1318 C CA . GLY A 1 172 ? -8.154 -1.364 -15.144 1.00 93.56 172 GLY A CA 1
ATOM 1319 C C . GLY A 1 172 ? -7.544 0.030 -15.292 1.00 93.56 172 GLY A C 1
ATOM 1320 O O . GLY A 1 172 ? -7.361 0.485 -16.419 1.00 93.56 172 GLY A O 1
ATOM 1321 N N . TYR A 1 173 ? -7.217 0.726 -14.197 1.00 94.31 173 TYR A N 1
ATOM 1322 C CA . TYR A 1 173 ? -6.630 2.066 -14.280 1.00 94.31 173 TYR A CA 1
ATOM 1323 C C . TYR A 1 173 ? -5.107 2.000 -14.408 1.00 94.31 173 TYR A C 1
ATOM 1325 O O . TYR A 1 173 ? -4.455 1.361 -13.578 1.00 94.31 173 TYR A O 1
ATOM 1333 N N . PRO A 1 174 ? -4.497 2.693 -15.382 1.00 94.81 174 PRO A N 1
ATOM 1334 C CA . PRO A 1 174 ? -3.050 2.737 -15.488 1.00 94.81 174 PRO A CA 1
ATOM 1335 C C . PRO A 1 174 ? -2.476 3.717 -14.446 1.00 94.81 174 PRO A C 1
ATOM 1337 O O . PRO A 1 174 ? -2.713 4.925 -14.451 1.00 94.81 174 PRO A O 1
ATOM 1340 N N . LEU A 1 175 ? -1.716 3.190 -13.497 1.00 96.31 175 LEU A N 1
ATOM 1341 C CA . LEU A 1 175 ? -1.177 3.916 -12.346 1.00 96.31 175 LEU A CA 1
ATOM 1342 C C . LEU A 1 175 ? 0.208 4.501 -12.620 1.00 96.31 175 LEU A C 1
ATOM 1344 O O . LEU A 1 175 ? 0.608 5.503 -12.022 1.00 96.31 175 LEU A O 1
ATOM 1348 N N . GLY A 1 176 ? 0.970 3.849 -13.494 1.00 96.81 176 GLY A N 1
ATOM 1349 C CA . GLY A 1 176 ? 2.398 4.074 -13.602 1.00 96.81 176 GLY A CA 1
ATOM 1350 C C . GLY A 1 176 ? 3.082 3.185 -14.633 1.00 96.81 176 GLY A C 1
ATOM 1351 O O . GLY A 1 176 ? 2.431 2.577 -15.478 1.00 96.81 176 GLY A O 1
ATOM 1352 N N . THR A 1 177 ? 4.406 3.084 -14.535 1.00 98.06 177 THR A N 1
ATOM 1353 C CA . THR A 1 177 ? 5.237 2.221 -15.381 1.00 98.06 177 THR A CA 1
ATOM 1354 C C . THR A 1 177 ? 6.328 1.531 -14.564 1.00 98.06 177 THR A C 1
ATOM 1356 O O . THR A 1 177 ? 6.914 2.132 -13.661 1.00 98.06 177 THR A O 1
ATOM 1359 N N . MET A 1 178 ? 6.618 0.279 -14.909 1.00 98.00 178 MET A N 1
ATOM 1360 C CA . MET A 1 178 ? 7.879 -0.385 -14.591 1.00 98.00 178 MET A CA 1
ATOM 1361 C C . MET A 1 178 ? 8.762 -0.285 -15.830 1.00 98.00 178 MET A C 1
ATOM 1363 O O . MET A 1 178 ? 8.400 -0.825 -16.874 1.00 98.00 178 MET A O 1
ATOM 1367 N N . CYS A 1 179 ? 9.880 0.431 -15.749 1.00 97.94 179 CYS A N 1
ATOM 1368 C CA . CYS A 1 179 ? 10.690 0.721 -16.928 1.00 97.94 179 CYS A CA 1
ATOM 1369 C C . CYS A 1 179 ? 12.187 0.500 -16.726 1.00 97.94 179 CYS A C 1
ATOM 1371 O O . CYS A 1 179 ? 12.694 0.429 -15.605 1.00 97.94 179 CYS A O 1
ATOM 1373 N N . ALA A 1 180 ? 12.889 0.374 -17.845 1.00 98.31 180 ALA A N 1
ATOM 1374 C CA . ALA A 1 180 ? 14.325 0.189 -17.953 1.00 98.31 180 ALA A CA 1
ATOM 1375 C C . ALA A 1 180 ? 14.865 1.050 -19.102 1.00 98.31 180 ALA A C 1
ATOM 1377 O O . ALA A 1 180 ? 14.202 1.218 -20.126 1.00 98.31 180 ALA A O 1
ATOM 1378 N N . LEU A 1 181 ? 16.045 1.644 -18.905 1.00 97.62 181 LEU A N 1
ATOM 1379 C CA . LEU A 1 181 ? 16.645 2.589 -19.847 1.00 97.62 181 LEU A CA 1
ATOM 1380 C C . LEU A 1 181 ? 18.143 2.350 -20.004 1.00 97.62 181 LEU A C 1
ATOM 1382 O O . LEU A 1 181 ? 18.826 1.953 -19.057 1.00 97.62 181 LEU A O 1
ATOM 1386 N N . ASP A 1 182 ? 18.660 2.675 -21.185 1.00 98.00 182 ASP A N 1
ATOM 1387 C CA . ASP A 1 182 ? 20.092 2.655 -21.478 1.00 98.00 182 ASP A CA 1
ATOM 1388 C C . ASP A 1 182 ? 20.481 3.848 -22.372 1.00 98.00 182 ASP A C 1
ATOM 1390 O O . ASP A 1 182 ? 19.677 4.392 -23.134 1.00 98.00 182 ASP A O 1
ATOM 1394 N N . VAL A 1 183 ? 21.739 4.269 -22.274 1.00 97.50 183 VAL A N 1
ATOM 1395 C CA . VAL A 1 183 ? 22.386 5.253 -23.157 1.00 97.50 183 VAL A CA 1
ATOM 1396 C C . VAL A 1 183 ? 22.924 4.611 -24.441 1.00 97.50 183 VAL A C 1
ATOM 1398 O O . VAL A 1 183 ? 23.467 5.297 -25.306 1.00 97.50 183 VAL A O 1
ATOM 1401 N N . LYS A 1 184 ? 22.785 3.290 -24.584 1.00 97.94 184 LYS A N 1
ATOM 1402 C CA . LYS A 1 184 ? 23.070 2.529 -25.804 1.00 97.94 184 LYS A CA 1
ATOM 1403 C C . LYS A 1 184 ? 21.786 1.905 -26.351 1.00 97.94 184 LYS A C 1
ATOM 1405 O O . LYS A 1 184 ? 20.915 1.563 -25.556 1.00 97.94 184 LYS A O 1
ATOM 1410 N N . PRO A 1 185 ? 21.663 1.731 -27.677 1.00 98.19 185 PRO A N 1
ATOM 1411 C CA . PRO A 1 185 ? 20.573 0.952 -28.248 1.00 98.19 185 PRO A CA 1
ATOM 1412 C C . PRO A 1 185 ? 20.547 -0.467 -27.680 1.00 98.19 185 PRO A C 1
ATOM 1414 O O . PRO A 1 185 ? 21.600 -1.068 -27.436 1.00 98.19 185 PRO A O 1
ATOM 1417 N N . HIS A 1 186 ? 19.350 -1.003 -27.484 1.00 97.44 186 HIS A N 1
ATOM 1418 C CA . HIS A 1 186 ? 19.156 -2.333 -26.921 1.00 97.44 186 HIS A CA 1
ATOM 1419 C C . HIS A 1 186 ? 17.870 -2.966 -27.455 1.00 97.44 186 HIS A C 1
ATOM 1421 O O . HIS A 1 186 ? 17.075 -2.304 -28.120 1.00 97.44 186 HIS A O 1
ATOM 1427 N N . ARG A 1 187 ? 17.690 -4.264 -27.198 1.00 97.88 187 ARG A N 1
ATOM 1428 C CA . ARG A 1 187 ? 16.496 -5.008 -27.598 1.00 97.88 187 ARG A CA 1
ATOM 1429 C C . ARG A 1 187 ? 16.293 -6.216 -26.696 1.00 97.88 187 ARG A C 1
ATOM 1431 O O . ARG A 1 187 ? 17.213 -7.021 -26.540 1.00 97.88 187 ARG A O 1
ATOM 1438 N N . LEU A 1 188 ? 15.091 -6.376 -26.155 1.00 98.00 188 LEU A N 1
ATOM 1439 C CA . LEU A 1 188 ? 14.724 -7.550 -25.373 1.00 98.00 188 LEU A CA 1
ATOM 1440 C C . LEU A 1 188 ? 14.496 -8.773 -26.265 1.00 98.00 188 LEU A C 1
ATOM 1442 O O . LEU A 1 188 ? 14.105 -8.686 -27.432 1.00 98.00 188 LEU A O 1
ATOM 1446 N N . ASN A 1 189 ? 14.675 -9.952 -25.683 1.00 98.19 189 ASN A N 1
ATOM 1447 C CA . ASN A 1 189 ? 14.058 -11.177 -26.182 1.00 98.19 189 ASN A CA 1
ATOM 1448 C C . ASN A 1 189 ? 12.670 -11.395 -25.538 1.00 98.19 189 ASN A C 1
ATOM 1450 O O . ASN A 1 189 ? 12.301 -10.712 -24.583 1.00 98.19 189 ASN A O 1
ATOM 1454 N N . GLU A 1 190 ? 11.902 -12.366 -26.041 1.00 97.88 190 GLU A N 1
ATOM 1455 C CA . GLU A 1 190 ? 10.551 -12.651 -25.525 1.00 97.88 190 GLU A CA 1
ATOM 1456 C C . GLU A 1 190 ? 10.533 -13.011 -24.035 1.00 97.88 190 GLU A C 1
ATOM 1458 O O . GLU A 1 190 ? 9.682 -12.523 -23.298 1.00 97.88 190 GLU A O 1
ATOM 1463 N N . ALA A 1 191 ? 11.511 -13.785 -23.554 1.00 98.31 191 ALA A N 1
ATOM 1464 C CA . ALA A 1 191 ? 11.578 -14.152 -22.140 1.00 98.31 191 ALA A CA 1
ATOM 1465 C C . ALA A 1 191 ? 11.795 -12.926 -21.235 1.00 98.31 191 ALA A C 1
ATOM 1467 O O . ALA A 1 191 ? 11.223 -12.846 -20.150 1.00 98.31 191 ALA A O 1
ATOM 1468 N N . GLN A 1 192 ? 12.588 -11.948 -21.682 1.00 98.31 192 GLN A N 1
ATOM 1469 C CA . GLN A 1 192 ? 12.779 -10.684 -20.970 1.00 98.31 192 GLN A CA 1
ATOM 1470 C C . GLN A 1 192 ? 11.512 -9.820 -20.997 1.00 98.31 192 GLN A C 1
ATOM 1472 O O . GLN A 1 192 ? 11.178 -9.223 -19.974 1.00 98.31 192 GLN A O 1
ATOM 1477 N N . ARG A 1 193 ? 10.776 -9.782 -22.119 1.00 98.31 193 ARG A N 1
ATOM 1478 C CA . ARG A 1 193 ? 9.474 -9.093 -22.198 1.00 98.31 193 ARG A CA 1
ATOM 1479 C C . ARG A 1 193 ? 8.468 -9.706 -21.228 1.00 98.31 193 ARG A C 1
ATOM 1481 O O . ARG A 1 193 ? 7.878 -8.990 -20.424 1.00 98.31 193 ARG A O 1
ATOM 1488 N N . ASP A 1 194 ? 8.329 -11.028 -21.230 1.00 98.25 194 ASP A N 1
ATOM 1489 C CA . ASP A 1 194 ? 7.438 -11.742 -20.309 1.00 98.25 194 ASP A CA 1
ATOM 1490 C C . ASP A 1 194 ? 7.820 -11.532 -18.840 1.00 98.25 194 ASP A C 1
ATOM 1492 O O . ASP A 1 194 ? 6.955 -11.317 -17.981 1.00 98.25 194 ASP A O 1
ATOM 1496 N N . ALA A 1 195 ? 9.118 -11.528 -18.541 1.00 98.19 195 ALA A N 1
ATOM 1497 C CA . ALA A 1 195 ? 9.612 -11.232 -17.207 1.00 98.19 195 ALA A CA 1
ATOM 1498 C C . ALA A 1 195 ? 9.313 -9.780 -16.790 1.00 98.19 195 ALA A C 1
ATOM 1500 O O . ALA A 1 195 ? 8.892 -9.555 -15.657 1.00 98.19 195 ALA A O 1
ATOM 1501 N N . LEU A 1 196 ? 9.441 -8.802 -17.693 1.00 98.31 196 LEU A N 1
ATOM 1502 C CA . LEU A 1 196 ? 9.088 -7.406 -17.415 1.00 98.31 196 LEU A CA 1
ATOM 1503 C C . LEU A 1 196 ? 7.578 -7.226 -17.180 1.00 98.31 196 LEU A C 1
ATOM 1505 O O . LEU A 1 196 ? 7.193 -6.538 -16.234 1.00 98.31 196 LEU A O 1
ATOM 1509 N N . ARG A 1 197 ? 6.719 -7.895 -17.967 1.00 98.00 197 ARG A N 1
ATOM 1510 C CA . ARG A 1 197 ? 5.263 -7.944 -17.711 1.00 98.00 197 ARG A CA 1
ATOM 1511 C C . ARG A 1 197 ? 4.967 -8.515 -16.328 1.00 98.00 197 ARG A C 1
ATOM 1513 O O . ARG A 1 197 ? 4.113 -8.002 -15.609 1.00 98.00 197 ARG A O 1
ATOM 1520 N N . THR A 1 198 ? 5.680 -9.572 -15.949 1.00 98.25 198 THR A N 1
ATOM 1521 C CA . THR A 1 198 ? 5.539 -10.195 -14.629 1.00 98.25 198 THR A CA 1
ATOM 1522 C C . THR A 1 198 ? 5.970 -9.231 -13.526 1.00 98.25 198 THR A C 1
ATOM 1524 O O . THR A 1 198 ? 5.219 -9.038 -12.578 1.00 98.25 198 THR A O 1
ATOM 1527 N N . LEU A 1 199 ? 7.103 -8.539 -13.677 1.00 98.25 199 LEU A N 1
ATOM 1528 C CA . LEU A 1 199 ? 7.541 -7.518 -12.720 1.00 98.25 199 LEU A CA 1
ATOM 1529 C C . LEU A 1 199 ? 6.526 -6.380 -12.570 1.00 98.25 199 LEU A C 1
ATOM 1531 O O . LEU A 1 199 ? 6.269 -5.951 -11.449 1.00 98.25 199 LEU A O 1
ATOM 1535 N N . ALA A 1 200 ? 5.918 -5.912 -13.662 1.00 98.31 200 ALA A N 1
ATOM 1536 C CA . ALA A 1 200 ? 4.861 -4.905 -13.593 1.00 98.31 200 ALA A CA 1
ATOM 1537 C C . ALA A 1 200 ? 3.659 -5.390 -12.763 1.00 98.31 200 ALA A C 1
ATOM 1539 O O . ALA A 1 200 ? 3.160 -4.653 -11.912 1.00 98.31 200 ALA A O 1
ATOM 1540 N N . ARG A 1 201 ? 3.240 -6.651 -12.942 1.00 98.25 201 ARG A N 1
ATOM 1541 C CA . ARG A 1 201 ? 2.189 -7.268 -12.114 1.00 98.25 201 ARG A CA 1
ATOM 1542 C C . ARG A 1 201 ? 2.609 -7.381 -10.650 1.00 98.25 201 ARG A C 1
ATOM 1544 O O . ARG A 1 201 ? 1.799 -7.080 -9.783 1.00 98.25 201 ARG A O 1
ATOM 1551 N N . GLU A 1 202 ? 3.859 -7.738 -10.364 1.00 98.50 202 GLU A N 1
ATOM 1552 C CA . GLU A 1 202 ? 4.369 -7.795 -8.986 1.00 98.50 202 GLU A CA 1
ATOM 1553 C C . GLU A 1 202 ? 4.380 -6.415 -8.315 1.00 98.50 202 GLU A C 1
ATOM 1555 O O . GLU A 1 202 ? 3.960 -6.286 -7.165 1.00 98.50 202 GLU A O 1
ATOM 1560 N N . VAL A 1 203 ? 4.767 -5.355 -9.034 1.00 98.56 203 VAL A N 1
ATOM 1561 C CA . VAL A 1 203 ? 4.655 -3.976 -8.526 1.00 98.56 203 VAL A CA 1
ATOM 1562 C C . VAL A 1 203 ? 3.206 -3.662 -8.142 1.00 98.56 203 VAL A C 1
ATOM 1564 O O . VAL A 1 203 ? 2.966 -3.141 -7.052 1.00 98.56 203 VAL A O 1
ATOM 1567 N N . VAL A 1 204 ? 2.236 -4.009 -8.996 1.00 98.44 204 VAL A N 1
ATOM 1568 C CA . VAL A 1 204 ? 0.807 -3.819 -8.700 1.00 98.44 204 VAL A CA 1
ATOM 1569 C C . VAL A 1 204 ? 0.373 -4.655 -7.492 1.00 98.44 204 VAL A C 1
ATOM 1571 O O . VAL A 1 204 ? -0.277 -4.118 -6.600 1.00 98.44 204 VAL A O 1
ATOM 1574 N N . SER A 1 205 ? 0.790 -5.917 -7.383 1.00 98.31 205 SER A N 1
ATOM 1575 C CA . SER A 1 205 ? 0.513 -6.762 -6.211 1.00 98.31 205 SER A CA 1
ATOM 1576 C C . SER A 1 205 ? 1.006 -6.127 -4.905 1.00 98.31 205 SER A C 1
ATOM 1578 O O . SER A 1 205 ? 0.303 -6.148 -3.892 1.00 98.31 205 SER A O 1
ATOM 1580 N N . HIS A 1 206 ? 2.187 -5.502 -4.917 1.00 97.88 206 HIS A N 1
ATOM 1581 C CA . HIS A 1 206 ? 2.703 -4.768 -3.760 1.00 97.88 206 HIS A CA 1
ATOM 1582 C C . HIS A 1 206 ? 1.900 -3.496 -3.448 1.00 97.88 206 HIS A C 1
ATOM 1584 O O . HIS A 1 206 ? 1.692 -3.183 -2.270 1.00 97.88 206 HIS A O 1
ATOM 1590 N N . LEU A 1 207 ? 1.414 -2.782 -4.468 1.00 97.88 207 LEU A N 1
ATOM 1591 C CA . LEU A 1 207 ? 0.495 -1.654 -4.288 1.00 97.88 207 LEU A CA 1
ATOM 1592 C C . LEU A 1 207 ? -0.831 -2.119 -3.660 1.00 97.88 207 LEU A C 1
ATOM 1594 O O . LEU A 1 207 ? -1.267 -1.541 -2.663 1.00 97.88 207 LEU A O 1
ATOM 1598 N N . GLU A 1 208 ? -1.432 -3.199 -4.159 1.00 97.62 208 GLU A N 1
ATOM 1599 C CA . GLU A 1 208 ? -2.669 -3.770 -3.606 1.00 97.62 208 GLU A CA 1
ATOM 1600 C C . GLU A 1 208 ? -2.509 -4.202 -2.149 1.00 97.62 208 GLU A C 1
ATOM 1602 O O . GLU A 1 208 ? -3.321 -3.841 -1.292 1.00 97.62 208 GLU A O 1
ATOM 1607 N N . LEU A 1 209 ? -1.421 -4.907 -1.830 1.00 96.19 209 LEU A N 1
ATOM 1608 C CA . LEU A 1 209 ? -1.132 -5.320 -0.459 1.00 96.19 209 LEU A CA 1
ATOM 1609 C C . LEU A 1 209 ? -1.028 -4.110 0.479 1.00 96.19 209 LEU A C 1
ATOM 1611 O O . LEU A 1 209 ? -1.542 -4.134 1.602 1.00 96.19 209 LEU A O 1
ATOM 1615 N N . ARG A 1 210 ? -0.393 -3.029 0.016 1.00 93.44 210 ARG A N 1
ATOM 1616 C CA . ARG A 1 210 ? -0.310 -1.772 0.763 1.00 93.44 210 ARG A CA 1
ATOM 1617 C C . ARG A 1 210 ? -1.695 -1.166 0.995 1.00 93.44 210 ARG A C 1
ATOM 1619 O O . ARG A 1 210 ? -2.000 -0.790 2.128 1.00 93.44 210 ARG A O 1
ATOM 1626 N N . ARG A 1 211 ? -2.534 -1.085 -0.042 1.00 94.50 211 ARG A N 1
ATOM 1627 C CA . ARG A 1 211 ? -3.906 -0.557 0.051 1.00 94.50 211 ARG A CA 1
ATOM 1628 C C . ARG A 1 211 ? -4.741 -1.356 1.052 1.00 94.50 211 ARG A C 1
ATOM 1630 O O . ARG A 1 211 ? -5.335 -0.761 1.952 1.00 94.50 211 ARG A O 1
ATOM 1637 N N . ALA A 1 212 ? -4.714 -2.685 0.956 1.00 94.94 212 ALA A N 1
ATOM 1638 C CA . ALA A 1 212 ? -5.432 -3.580 1.861 1.00 94.94 212 ALA A CA 1
ATOM 1639 C C . ALA A 1 212 ? -4.966 -3.421 3.318 1.00 94.94 212 ALA A C 1
ATOM 1641 O O . ALA A 1 212 ? -5.785 -3.312 4.232 1.00 94.94 212 ALA A O 1
ATOM 1642 N N . ARG A 1 213 ? -3.649 -3.324 3.550 1.00 94.62 213 ARG A N 1
ATOM 1643 C CA . ARG A 1 213 ? -3.089 -3.087 4.889 1.00 94.62 213 ARG A CA 1
ATOM 1644 C C . ARG A 1 213 ? -3.586 -1.773 5.495 1.00 94.62 213 ARG A C 1
ATOM 1646 O O . ARG A 1 213 ? -3.968 -1.749 6.663 1.00 94.62 213 ARG A O 1
ATOM 1653 N N . LEU A 1 214 ? -3.594 -0.694 4.713 1.00 92.12 214 LEU A N 1
ATOM 1654 C CA . LEU A 1 214 ? -4.059 0.618 5.169 1.00 92.12 214 LEU A CA 1
ATOM 1655 C C . LEU A 1 214 ? -5.558 0.623 5.494 1.00 92.12 214 LEU A C 1
ATOM 1657 O O . LEU A 1 214 ? -5.970 1.286 6.446 1.00 92.12 214 LEU A O 1
ATOM 1661 N N . GLN A 1 215 ? -6.371 -0.107 4.727 1.00 93.06 215 GLN A N 1
ATOM 1662 C CA . GLN A 1 215 ? -7.802 -0.269 5.000 1.00 93.06 215 GLN A CA 1
ATOM 1663 C C . GLN A 1 215 ? -8.035 -1.042 6.301 1.00 93.06 215 GLN A C 1
ATOM 1665 O O . GLN A 1 215 ? -8.752 -0.558 7.177 1.00 93.06 215 GLN A O 1
ATOM 1670 N N . LEU A 1 216 ? -7.355 -2.179 6.471 1.00 96.00 216 LEU A N 1
ATOM 1671 C CA . LEU A 1 216 ? -7.460 -3.001 7.675 1.00 96.00 216 LEU A CA 1
ATOM 1672 C C . LEU A 1 216 ? -7.063 -2.218 8.936 1.00 96.00 216 LEU A C 1
ATOM 1674 O O . LEU A 1 216 ? -7.722 -2.307 9.970 1.00 96.00 216 LEU A O 1
ATOM 1678 N N . GLU A 1 217 ? -6.001 -1.414 8.859 1.00 95.31 217 GLU A N 1
ATOM 1679 C CA . GLU A 1 217 ? -5.554 -0.592 9.984 1.00 95.31 217 GLU A CA 1
ATOM 1680 C C . GLU A 1 217 ? -6.578 0.491 10.355 1.00 95.31 217 GLU A C 1
ATOM 1682 O O . GLU A 1 217 ? -6.848 0.709 11.538 1.00 95.31 217 GLU A O 1
ATOM 1687 N N . GLN A 1 218 ? -7.208 1.125 9.363 1.00 93.75 218 GLN A N 1
ATOM 1688 C CA . GLN A 1 218 ? -8.279 2.095 9.605 1.00 93.75 218 GLN A CA 1
ATOM 1689 C C . GLN A 1 218 ? -9.508 1.450 10.244 1.00 93.75 218 GLN A C 1
ATOM 1691 O O . GLN A 1 218 ? -10.096 2.028 11.158 1.00 93.75 218 GLN A O 1
ATOM 1696 N N . GLU A 1 219 ? -9.908 0.268 9.779 1.00 94.88 219 GLU A N 1
ATOM 1697 C CA . GLU A 1 219 ? -11.026 -0.479 10.358 1.00 94.88 219 GLU A CA 1
ATOM 1698 C C . GLU A 1 219 ? -10.739 -0.900 11.796 1.00 94.88 219 GLU A C 1
ATOM 1700 O O . GLU A 1 219 ? -11.585 -0.697 12.668 1.00 94.88 219 GLU A O 1
ATOM 1705 N N . ARG A 1 220 ? -9.522 -1.385 12.073 1.00 95.94 220 ARG A N 1
ATOM 1706 C CA . ARG A 1 220 ? -9.094 -1.726 13.434 1.00 95.94 220 ARG A CA 1
ATOM 1707 C C . ARG A 1 220 ? -9.197 -0.520 14.366 1.00 95.94 220 ARG A C 1
ATOM 1709 O O . ARG A 1 220 ? -9.797 -0.621 15.429 1.00 95.94 220 ARG A O 1
ATOM 1716 N N . VAL A 1 221 ? -8.672 0.637 13.953 1.00 95.44 221 VAL A N 1
ATOM 1717 C CA . VAL A 1 221 ? -8.729 1.872 14.756 1.00 95.44 221 VAL A CA 1
ATOM 1718 C C . VAL A 1 221 ? -10.172 2.317 15.010 1.00 95.44 221 VAL A C 1
ATOM 1720 O O . VAL A 1 221 ? -10.498 2.727 16.126 1.00 95.44 221 VAL A O 1
ATOM 1723 N N . LYS A 1 222 ? -11.056 2.216 14.008 1.00 94.00 222 LYS A N 1
ATOM 1724 C CA . LYS A 1 222 ? -12.488 2.512 14.178 1.00 94.00 222 LYS A CA 1
ATOM 1725 C C . LYS A 1 222 ? -13.130 1.573 15.199 1.00 94.00 222 LYS A C 1
ATOM 1727 O O . LYS A 1 222 ? -13.837 2.046 16.086 1.00 94.00 222 LYS A O 1
ATOM 1732 N N . LEU A 1 223 ? -12.872 0.270 15.090 1.00 94.75 223 LEU A N 1
ATOM 1733 C CA . LEU A 1 223 ? -13.425 -0.732 15.997 1.00 94.75 223 LEU A CA 1
ATOM 1734 C C . LEU A 1 223 ? -12.945 -0.516 17.438 1.00 94.75 223 LEU A C 1
ATOM 1736 O O . LEU A 1 223 ? -13.768 -0.489 18.351 1.00 94.75 223 LEU A O 1
ATOM 1740 N N . ASP A 1 224 ? -11.649 -0.269 17.637 1.00 93.31 224 ASP A N 1
ATOM 1741 C CA . ASP A 1 224 ? -11.074 0.035 18.953 1.00 93.31 224 ASP A CA 1
ATOM 1742 C C . ASP A 1 224 ? -11.706 1.293 19.573 1.00 93.31 224 ASP A C 1
ATOM 1744 O O . ASP A 1 224 ? -11.990 1.334 20.773 1.00 93.31 224 ASP A O 1
ATOM 1748 N N . GLY A 1 225 ? -11.969 2.319 18.756 1.00 92.25 225 GLY A N 1
ATOM 1749 C CA . GLY A 1 225 ? -12.678 3.526 19.180 1.00 92.25 225 GLY A CA 1
ATOM 1750 C C . GLY A 1 225 ? -14.109 3.241 19.643 1.00 92.25 225 GLY A C 1
ATOM 1751 O O . GLY A 1 225 ? -14.508 3.682 20.721 1.00 92.25 225 GLY A O 1
ATOM 1752 N N . LEU A 1 226 ? -14.865 2.456 18.870 1.00 93.19 226 LEU A N 1
ATOM 1753 C CA . LEU A 1 226 ? -16.236 2.067 19.217 1.00 93.19 226 LEU A CA 1
ATOM 1754 C C . LEU A 1 226 ? -16.290 1.219 20.494 1.00 93.19 226 LEU A C 1
ATOM 1756 O O . LEU A 1 226 ? -17.144 1.458 21.350 1.00 93.19 226 LEU A O 1
ATOM 1760 N N . LEU A 1 227 ? -15.367 0.265 20.650 1.00 92.44 227 LEU A N 1
ATOM 1761 C CA . LEU A 1 227 ? -15.280 -0.575 21.845 1.00 92.44 227 LEU A CA 1
ATOM 1762 C C . LEU A 1 227 ? -14.989 0.254 23.100 1.00 92.44 227 LEU A C 1
ATOM 1764 O O . LEU A 1 227 ? -15.628 0.036 24.128 1.00 92.44 227 LEU A O 1
ATOM 1768 N N . ARG A 1 228 ? -14.090 1.244 23.016 1.00 89.38 228 ARG A N 1
ATOM 1769 C CA . ARG A 1 228 ? -13.829 2.174 24.129 1.00 89.38 228 ARG A CA 1
ATOM 1770 C C . ARG A 1 228 ? -15.077 2.959 24.521 1.00 89.38 228 ARG A C 1
ATOM 1772 O O . ARG A 1 228 ? -15.448 2.954 25.688 1.00 89.38 228 ARG A O 1
ATOM 1779 N N . MET A 1 229 ? -15.773 3.551 23.550 1.00 87.12 229 MET A N 1
ATOM 1780 C CA . MET A 1 229 ? -17.006 4.305 23.813 1.00 87.12 229 MET A CA 1
ATOM 1781 C C . MET A 1 229 ? -18.098 3.438 24.454 1.00 87.12 229 MET A C 1
ATOM 1783 O O . MET A 1 229 ? -18.797 3.885 25.366 1.00 87.12 229 MET A O 1
ATOM 1787 N N . ALA A 1 230 ? -18.253 2.197 23.986 1.00 85.75 230 ALA A N 1
ATOM 1788 C CA . ALA A 1 230 ? -19.209 1.254 24.556 1.00 85.75 230 ALA A CA 1
ATOM 1789 C C . ALA A 1 230 ? -18.841 0.880 26.000 1.00 85.75 230 ALA A C 1
ATOM 1791 O O . ALA A 1 230 ? -19.718 0.841 26.865 1.00 85.75 230 ALA A O 1
ATOM 1792 N N . ASN A 1 231 ? -17.552 0.657 26.268 1.00 85.06 231 ASN A N 1
ATOM 1793 C CA . ASN A 1 231 ? -17.062 0.327 27.600 1.00 85.06 231 ASN A CA 1
ATOM 1794 C C . ASN A 1 231 ? -17.242 1.489 28.588 1.00 85.06 231 ASN A C 1
ATOM 1796 O O . ASN A 1 231 ? -17.757 1.279 29.682 1.00 85.06 231 ASN A O 1
ATOM 1800 N N . ASP A 1 232 ? -16.917 2.720 28.194 1.00 81.56 232 ASP A N 1
ATOM 1801 C CA . ASP A 1 232 ? -17.097 3.904 29.047 1.00 81.56 232 ASP A CA 1
ATOM 1802 C C . ASP A 1 232 ? -18.580 4.118 29.403 1.00 81.56 232 ASP A C 1
ATOM 1804 O O . ASP A 1 232 ? -18.947 4.409 30.550 1.00 81.56 232 ASP A O 1
ATOM 1808 N N . LYS A 1 233 ? -19.473 3.890 28.432 1.00 77.44 233 LYS A N 1
ATOM 1809 C CA . LYS A 1 233 ? -20.921 3.923 28.663 1.00 77.44 233 LYS A CA 1
ATOM 1810 C C . LYS A 1 233 ? -21.381 2.810 29.607 1.00 77.44 233 LYS A C 1
ATOM 1812 O O . LYS A 1 233 ? -22.209 3.058 30.477 1.00 77.44 233 LYS A O 1
ATOM 1817 N N . ALA A 1 234 ? -20.845 1.600 29.473 1.00 74.06 234 ALA A N 1
ATOM 1818 C CA . ALA A 1 234 ? -21.147 0.515 30.399 1.00 74.06 234 ALA A CA 1
ATOM 1819 C C . ALA A 1 234 ? -20.696 0.865 31.828 1.00 74.06 234 ALA A C 1
ATOM 1821 O O . ALA A 1 234 ? -21.500 0.784 32.751 1.00 74.06 234 ALA A O 1
ATOM 1822 N N . VAL A 1 235 ? -19.459 1.335 32.016 1.00 73.56 235 VAL A N 1
ATOM 1823 C CA . VAL A 1 235 ? -18.913 1.707 33.336 1.00 73.56 235 VAL A CA 1
ATOM 1824 C C . VAL A 1 235 ? -19.747 2.805 34.012 1.00 73.56 235 VAL A C 1
ATOM 1826 O O . VAL A 1 235 ? -20.058 2.712 35.202 1.00 73.56 235 VAL A O 1
ATOM 1829 N N . SER A 1 236 ? -20.154 3.832 33.264 1.00 66.88 236 SER A N 1
ATOM 1830 C CA . SER A 1 236 ? -21.029 4.898 33.783 1.00 66.88 236 SER A CA 1
ATOM 1831 C C . SER A 1 236 ? -22.435 4.410 34.158 1.00 66.88 236 SER A C 1
ATOM 1833 O O . SER A 1 236 ? -22.974 4.845 35.173 1.00 66.88 236 SER A O 1
ATOM 1835 N N . LEU A 1 237 ? -23.017 3.475 33.400 1.00 65.25 237 LEU A N 1
ATOM 1836 C CA . LEU A 1 237 ? -24.309 2.866 33.744 1.00 65.25 237 LEU A CA 1
ATOM 1837 C C . LEU A 1 237 ? -24.203 1.975 34.991 1.00 65.25 237 LEU A C 1
ATOM 1839 O O . LEU A 1 237 ? -25.029 2.096 35.893 1.00 65.25 237 LEU A O 1
ATOM 1843 N N . TYR A 1 238 ? -23.156 1.149 35.088 1.00 60.31 238 TYR A N 1
ATOM 1844 C CA . TYR A 1 238 ? -22.926 0.292 36.256 1.00 60.31 238 TYR A CA 1
ATOM 1845 C C . TYR A 1 238 ? -22.690 1.102 37.542 1.00 60.31 238 TYR A C 1
ATOM 1847 O O . TYR A 1 238 ? -23.228 0.761 38.594 1.00 60.31 238 TYR A O 1
ATOM 1855 N N . SER A 1 239 ? -21.931 2.199 37.468 1.00 60.38 239 SER A N 1
ATOM 1856 C CA . SER A 1 239 ? -21.647 3.047 38.638 1.00 60.38 239 SER A CA 1
ATOM 1857 C C . SER A 1 239 ? -22.847 3.886 39.096 1.00 60.38 239 SER A C 1
ATOM 1859 O O . SER A 1 239 ? -22.974 4.166 40.287 1.00 60.38 239 SER A O 1
ATOM 1861 N N . ALA A 1 240 ? -23.766 4.252 38.196 1.00 57.91 240 ALA A N 1
ATOM 1862 C CA . ALA A 1 240 ? -24.981 4.985 38.555 1.00 57.91 240 ALA A CA 1
ATOM 1863 C C . ALA A 1 240 ? -26.012 4.127 39.322 1.00 57.91 240 ALA A C 1
ATOM 1865 O O . ALA A 1 240 ? -26.751 4.665 40.150 1.00 57.91 240 ALA A O 1
ATOM 1866 N N . GLU A 1 241 ? -26.053 2.810 39.085 1.00 57.78 241 GLU A N 1
ATOM 1867 C CA . GLU A 1 241 ? -26.953 1.871 39.778 1.00 57.78 241 GLU A CA 1
ATOM 1868 C C . GLU A 1 241 ? -26.406 1.372 41.131 1.00 57.78 241 GLU A C 1
ATOM 1870 O O . GLU A 1 241 ? -27.182 0.982 42.006 1.00 57.78 241 GLU A O 1
ATOM 1875 N N . GLN A 1 242 ? -25.092 1.450 41.363 1.00 57.16 242 GLN A N 1
ATOM 1876 C CA . GLN A 1 242 ? -24.449 1.100 42.636 1.00 57.16 242 GLN A CA 1
ATOM 1877 C C . GLN A 1 242 ? -24.332 2.300 43.588 1.00 57.16 242 GLN A C 1
ATOM 1879 O O . GLN A 1 242 ? -23.239 2.696 43.997 1.00 57.16 242 GLN A O 1
ATOM 1884 N N . ARG A 1 243 ? -25.460 2.866 44.036 1.00 61.78 243 ARG A N 1
ATOM 1885 C CA . ARG A 1 243 ? -25.431 3.617 45.304 1.00 61.78 243 ARG A CA 1
ATOM 1886 C C . ARG A 1 243 ? -25.264 2.620 46.448 1.00 61.78 243 ARG A C 1
ATOM 1888 O O . ARG A 1 243 ? -26.240 2.184 47.049 1.00 61.78 243 ARG A O 1
ATOM 1895 N N . GLU A 1 244 ? -24.017 2.253 46.732 1.00 72.81 244 GLU A N 1
ATOM 1896 C CA . GLU A 1 244 ? -23.687 1.351 47.838 1.00 72.81 244 GLU A CA 1
ATOM 1897 C C . GLU A 1 244 ? -23.863 2.015 49.206 1.00 72.81 244 GLU A C 1
ATOM 1899 O O . GLU A 1 244 ? -23.834 1.326 50.218 1.00 72.81 244 GLU A O 1
ATOM 1904 N N . GLU A 1 245 ? -24.116 3.323 49.266 1.00 85.19 245 GLU A N 1
ATOM 1905 C CA . GLU A 1 245 ? -24.299 4.064 50.509 1.00 85.19 245 GLU A CA 1
ATOM 1906 C C . GLU A 1 245 ? -25.650 4.788 50.541 1.00 85.19 245 GLU A C 1
ATOM 1908 O O . GLU A 1 245 ? -26.047 5.458 49.584 1.00 85.19 245 GLU A O 1
ATOM 1913 N N . ILE A 1 246 ? -26.339 4.696 51.679 1.00 88.81 246 ILE A N 1
ATOM 1914 C CA . ILE A 1 246 ? -27.515 5.511 51.996 1.00 88.81 246 ILE A CA 1
ATOM 1915 C C . ILE A 1 246 ? -27.246 6.331 53.256 1.00 88.81 246 ILE A C 1
ATOM 1917 O O . ILE A 1 246 ? -26.547 5.890 54.166 1.00 88.81 246 ILE A O 1
ATOM 1921 N N . PHE A 1 247 ? -27.834 7.522 53.334 1.00 90.12 247 PHE A N 1
ATOM 1922 C CA . PHE A 1 247 ? -27.819 8.331 54.549 1.00 90.12 247 PHE A CA 1
ATOM 1923 C C . PHE A 1 247 ? -29.172 8.241 55.240 1.00 90.12 247 PHE A C 1
ATOM 1925 O O . PHE A 1 247 ? -30.213 8.485 54.624 1.00 90.12 247 PHE A O 1
ATOM 1932 N N . VAL A 1 248 ? -29.151 7.920 56.528 1.00 91.38 248 VAL A N 1
ATOM 1933 C CA . VAL A 1 248 ? -30.349 7.819 57.358 1.00 91.38 248 VAL A CA 1
ATOM 1934 C C . VAL A 1 248 ? -30.268 8.793 58.526 1.00 91.38 248 VAL A C 1
ATOM 1936 O O . VAL A 1 248 ? -29.187 9.077 59.037 1.00 91.38 248 VAL A O 1
ATOM 1939 N N . LYS A 1 249 ? -31.408 9.351 58.935 1.00 89.12 249 LYS A N 1
ATOM 1940 C CA . LYS A 1 249 ? -31.467 10.339 60.016 1.00 89.12 249 LYS A CA 1
ATOM 1941 C C . LYS A 1 249 ? -31.810 9.655 61.338 1.00 89.12 249 LYS A C 1
ATOM 1943 O O . LYS A 1 249 ? -32.907 9.118 61.462 1.00 89.12 249 LYS A O 1
ATOM 1948 N N . GLN A 1 250 ? -30.914 9.733 62.317 1.00 86.88 250 GLN A N 1
ATOM 1949 C CA . GLN A 1 250 ? -31.106 9.209 63.673 1.00 86.88 250 GLN A CA 1
ATOM 1950 C C . GLN A 1 250 ? -30.512 10.197 64.686 1.00 86.88 250 GLN A C 1
ATOM 1952 O O . GLN A 1 250 ? -29.411 10.698 64.475 1.00 86.88 250 GLN A O 1
ATOM 1957 N N . ASP A 1 251 ? -31.256 10.534 65.744 1.00 83.50 251 ASP A N 1
ATOM 1958 C CA . ASP A 1 251 ? -30.816 11.434 66.828 1.00 83.50 251 ASP A CA 1
ATOM 1959 C C . ASP A 1 251 ? -30.201 12.762 66.337 1.00 83.50 251 ASP A C 1
ATOM 1961 O O . ASP A 1 251 ? -29.137 13.194 66.777 1.00 83.50 251 ASP A O 1
ATOM 1965 N N . HIS A 1 252 ? -30.865 13.403 65.366 1.00 83.81 252 HIS A N 1
ATOM 1966 C CA . HIS A 1 252 ? -30.424 14.637 64.689 1.00 83.81 252 HIS A CA 1
ATOM 1967 C C . HIS A 1 252 ? -29.116 14.532 63.883 1.00 83.81 252 HIS A C 1
ATOM 1969 O O . HIS A 1 252 ? -28.640 15.542 63.366 1.00 83.81 252 HIS A O 1
ATOM 1975 N N . LYS A 1 253 ? -28.574 13.326 63.695 1.00 86.75 253 LYS A N 1
ATOM 1976 C CA . LYS A 1 253 ? -27.396 13.051 62.867 1.00 86.75 253 LYS A CA 1
ATOM 1977 C C . LYS A 1 253 ? -27.790 12.350 61.570 1.00 86.75 253 LYS A C 1
ATOM 1979 O O . LYS A 1 253 ? -28.772 11.611 61.521 1.00 86.75 253 LYS A O 1
ATOM 1984 N N . LEU A 1 254 ? -27.010 12.585 60.516 1.00 91.19 254 LEU A N 1
ATOM 1985 C CA . LEU A 1 254 ? -27.040 11.781 59.297 1.00 91.19 254 LEU A CA 1
ATOM 1986 C C . LEU A 1 254 ? -25.983 10.687 59.427 1.00 91.19 254 LEU A C 1
ATOM 1988 O O . LEU A 1 254 ? -24.791 10.978 59.490 1.00 91.19 254 LEU A O 1
ATOM 1992 N N . ILE A 1 255 ? -26.433 9.439 59.490 1.00 91.00 255 ILE A N 1
ATOM 1993 C CA . ILE A 1 255 ? -25.577 8.261 59.573 1.00 91.00 255 ILE A CA 1
ATOM 1994 C C . ILE A 1 255 ? -25.472 7.660 58.178 1.00 91.00 255 ILE A C 1
ATOM 1996 O O . ILE A 1 255 ? -26.483 7.395 57.525 1.00 91.00 255 ILE A O 1
ATOM 2000 N N . ARG A 1 256 ? -24.238 7.462 57.722 1.00 91.12 256 ARG A N 1
ATOM 2001 C CA . ARG A 1 256 ? -23.938 6.793 56.459 1.00 91.12 256 ARG A CA 1
ATOM 2002 C C . ARG A 1 256 ? -23.949 5.285 56.675 1.00 91.12 256 ARG A C 1
ATOM 2004 O O . ARG A 1 256 ? -23.164 4.786 57.476 1.00 91.12 256 ARG A O 1
ATOM 2011 N N . LEU A 1 257 ? -24.812 4.578 55.958 1.00 90.75 257 LEU A N 1
ATOM 2012 C CA . LEU A 1 257 ? -24.894 3.122 55.976 1.00 90.75 257 LEU A CA 1
ATOM 2013 C C . LEU A 1 257 ? -24.436 2.573 54.632 1.00 90.75 257 LEU A C 1
ATOM 2015 O O . LEU A 1 257 ? -24.945 2.987 53.590 1.00 90.75 257 LEU A O 1
ATOM 2019 N N . ASN A 1 258 ? -23.518 1.609 54.665 1.00 89.12 258 ASN A N 1
ATOM 2020 C CA . ASN A 1 258 ? -23.219 0.810 53.487 1.00 89.12 258 ASN A CA 1
ATOM 2021 C C . ASN A 1 258 ? -24.348 -0.212 53.300 1.00 89.12 258 ASN A C 1
ATOM 2023 O O . ASN A 1 258 ? -24.589 -1.064 54.158 1.00 89.12 258 ASN A O 1
ATOM 2027 N N . THR A 1 259 ? -25.050 -0.108 52.177 1.00 89.06 259 THR A N 1
ATOM 2028 C CA . THR A 1 259 ? -26.150 -0.992 51.816 1.00 89.06 259 THR A CA 1
ATOM 2029 C C . THR A 1 259 ? -25.710 -2.448 51.749 1.00 89.06 259 THR A C 1
ATOM 2031 O O . THR A 1 259 ? -26.523 -3.295 52.114 1.00 89.06 259 THR A O 1
ATOM 2034 N N . ALA A 1 260 ? -24.462 -2.752 51.356 1.00 87.69 260 ALA A N 1
ATOM 2035 C CA . ALA A 1 260 ? -23.899 -4.106 51.286 1.00 87.69 260 ALA A CA 1
ATOM 2036 C C . ALA A 1 260 ? -23.986 -4.860 52.621 1.00 87.69 260 ALA A C 1
ATOM 2038 O O . ALA A 1 260 ? -24.149 -6.075 52.630 1.00 87.69 260 ALA A O 1
ATOM 2039 N N . ASN A 1 261 ? -23.965 -4.128 53.739 1.00 89.56 261 ASN A N 1
ATOM 2040 C CA . ASN A 1 261 ? -24.022 -4.692 55.086 1.00 89.56 261 ASN A CA 1
ATOM 2041 C C . ASN A 1 261 ? -25.452 -4.808 55.639 1.00 89.56 261 ASN A C 1
ATOM 2043 O O . ASN A 1 261 ? -25.633 -5.303 56.750 1.00 89.56 261 ASN A O 1
ATOM 2047 N N . ILE A 1 262 ? -26.466 -4.323 54.911 1.00 91.75 262 ILE A N 1
A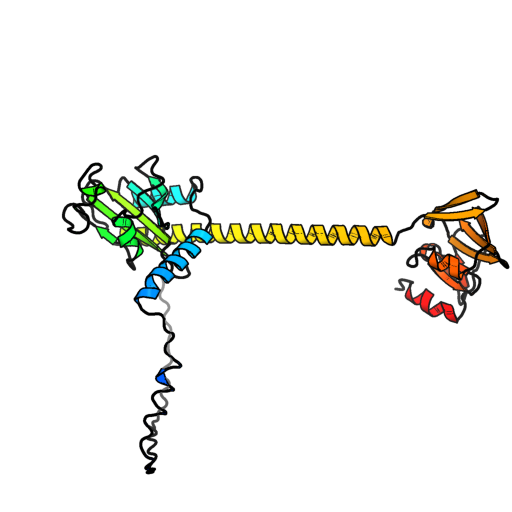TOM 2048 C CA . ILE A 1 262 ? -27.867 -4.428 55.331 1.00 91.75 262 ILE A CA 1
ATOM 2049 C C . ILE A 1 262 ? -28.395 -5.820 54.972 1.00 91.75 262 ILE A C 1
ATOM 2051 O O . ILE A 1 262 ? -28.504 -6.137 53.787 1.00 91.75 262 ILE A O 1
ATOM 2055 N N . SER A 1 263 ? -28.808 -6.597 55.975 1.00 91.81 263 SER A N 1
ATOM 2056 C CA . SER A 1 263 ? -29.427 -7.916 55.772 1.00 91.81 263 SER A CA 1
ATOM 2057 C C . SER A 1 263 ? -30.916 -7.802 55.435 1.00 91.81 263 SER A C 1
ATOM 2059 O O . SER A 1 263 ? -31.410 -8.393 54.474 1.00 91.81 263 SER A O 1
ATOM 2061 N N . TYR A 1 264 ? -31.661 -7.027 56.227 1.00 93.31 264 TYR A N 1
ATOM 2062 C CA . TYR A 1 264 ? -33.092 -6.802 56.023 1.00 93.31 264 TYR A CA 1
ATOM 2063 C C . TYR A 1 264 ? -33.572 -5.531 56.725 1.00 93.31 264 TYR A C 1
ATOM 2065 O O . TYR A 1 264 ? -32.891 -4.945 57.571 1.00 93.31 264 TYR A O 1
ATOM 2073 N N . LEU A 1 265 ? -34.772 -5.100 56.352 1.00 94.62 265 LEU A N 1
ATOM 2074 C CA . LEU A 1 265 ? -35.500 -4.014 56.980 1.00 94.62 265 LEU A CA 1
ATOM 2075 C C . LEU A 1 265 ? -36.825 -4.538 57.520 1.00 94.62 265 LEU A C 1
ATOM 2077 O O . LEU A 1 265 ? -37.487 -5.352 56.873 1.00 94.62 265 LEU A O 1
ATOM 2081 N N . GLU A 1 266 ? -37.231 -4.020 58.673 1.00 94.88 266 GLU A N 1
ATOM 2082 C CA . GLU A 1 266 ? -38.468 -4.379 59.359 1.00 94.88 266 GLU A CA 1
ATOM 2083 C C . GLU A 1 266 ? -39.298 -3.131 59.676 1.00 94.88 266 GLU A C 1
ATOM 2085 O O . GLU A 1 266 ? -38.808 -2.171 60.268 1.00 94.88 266 GLU A O 1
ATOM 2090 N N . ALA A 1 267 ? -40.582 -3.155 59.327 1.00 94.81 267 ALA A N 1
ATOM 2091 C CA . ALA A 1 267 ? -41.524 -2.104 59.693 1.00 94.81 267 ALA A CA 1
ATOM 2092 C C . ALA A 1 267 ? -41.985 -2.237 61.157 1.00 94.81 267 ALA A C 1
ATOM 2094 O O . ALA A 1 267 ? -42.535 -3.272 61.551 1.00 94.81 267 ALA A O 1
ATOM 2095 N N . LEU A 1 268 ? -41.850 -1.152 61.924 1.00 91.31 268 LEU A N 1
ATOM 2096 C CA . LEU A 1 268 ? -42.267 -1.023 63.320 1.00 91.31 268 LEU A CA 1
ATOM 2097 C C . LEU A 1 268 ? -43.069 0.279 63.517 1.00 91.31 268 LEU A C 1
ATOM 2099 O O . LEU A 1 268 ? -42.523 1.323 63.866 1.00 91.31 268 LEU A O 1
ATOM 2103 N N . GLY A 1 269 ? -44.384 0.214 63.288 1.00 90.75 269 GLY A N 1
ATOM 2104 C CA . GLY A 1 269 ? -45.254 1.396 63.326 1.00 90.75 269 GLY A CA 1
ATOM 2105 C C . GLY A 1 269 ? -44.891 2.389 62.218 1.00 90.75 269 GLY A C 1
ATOM 2106 O O . GLY A 1 269 ? -44.805 1.993 61.056 1.00 90.75 269 GLY A O 1
ATOM 2107 N N . ASP A 1 270 ? -44.635 3.643 62.595 1.00 90.56 270 ASP A N 1
ATOM 2108 C CA . ASP A 1 270 ? -44.178 4.709 61.686 1.00 90.56 270 ASP A CA 1
ATOM 2109 C C . ASP A 1 270 ? -42.651 4.722 61.479 1.00 90.56 270 ASP A C 1
ATOM 2111 O O . ASP A 1 270 ? -42.096 5.618 60.837 1.00 90.56 270 ASP A O 1
ATOM 2115 N N . TYR A 1 271 ? -41.958 3.730 62.039 1.00 93.00 271 TYR A N 1
ATOM 2116 C CA . TYR A 1 271 ? -40.517 3.577 61.932 1.00 93.00 271 TYR A CA 1
ATOM 2117 C C . TYR A 1 271 ? -40.149 2.346 61.107 1.00 93.00 271 TYR A C 1
ATOM 2119 O O . TYR A 1 271 ? -40.875 1.351 61.048 1.00 93.00 271 TYR A O 1
ATOM 2127 N N . VAL A 1 272 ? -38.964 2.393 60.508 1.00 95.19 272 VAL A N 1
ATOM 2128 C CA . VAL A 1 272 ? -38.321 1.253 59.859 1.00 95.19 272 VAL A CA 1
ATOM 2129 C C . VAL A 1 272 ? -37.016 0.959 60.582 1.00 95.19 272 VAL A C 1
ATOM 2131 O O . VAL A 1 272 ? -36.172 1.837 60.755 1.00 95.19 272 VAL A O 1
ATOM 2134 N N . ASN A 1 273 ? -36.858 -0.290 61.001 1.00 94.44 273 ASN A N 1
ATOM 2135 C CA . ASN A 1 273 ? -35.600 -0.828 61.486 1.00 94.44 273 ASN A CA 1
ATOM 2136 C C . ASN A 1 273 ? -34.769 -1.302 60.298 1.00 94.44 273 ASN A C 1
ATOM 2138 O O . ASN A 1 273 ? -35.250 -2.079 59.479 1.00 94.44 273 ASN A O 1
ATOM 2142 N N . ILE A 1 274 ? -33.520 -0.862 60.227 1.00 94.12 274 ILE A N 1
ATOM 2143 C CA . ILE A 1 274 ? -32.528 -1.298 59.248 1.00 94.12 274 ILE A CA 1
ATOM 2144 C C . ILE A 1 274 ? -31.504 -2.144 59.998 1.00 94.12 274 ILE A C 1
ATOM 2146 O O . ILE A 1 274 ? -30.845 -1.644 60.911 1.00 94.12 274 ILE A O 1
ATOM 2150 N N . HIS A 1 275 ? -31.397 -3.420 59.637 1.00 92.50 275 HIS A N 1
ATOM 2151 C CA . HIS A 1 275 ? -30.484 -4.365 60.272 1.00 92.50 275 HIS A CA 1
ATOM 2152 C C . HIS A 1 275 ? -29.178 -4.433 59.483 1.00 92.50 275 HIS A C 1
ATOM 2154 O O . HIS A 1 275 ? -29.181 -4.872 58.334 1.00 92.50 275 HIS A O 1
ATOM 2160 N N . VAL A 1 276 ? -28.086 -3.973 60.099 1.00 89.94 276 VAL A N 1
ATOM 2161 C CA . VAL A 1 276 ? -26.748 -3.866 59.501 1.00 89.94 276 VAL A CA 1
ATOM 2162 C C . VAL A 1 276 ? -25.794 -4.737 60.312 1.00 89.94 276 VAL A C 1
ATOM 2164 O O . VAL A 1 276 ? -25.363 -4.336 61.394 1.00 89.94 276 VAL A O 1
ATOM 2167 N N . GLY A 1 277 ? -25.490 -5.946 59.836 1.00 82.69 277 GLY A N 1
ATOM 2168 C CA . GLY A 1 277 ? -24.794 -6.946 60.653 1.00 82.69 277 GLY A CA 1
ATOM 2169 C C . GLY A 1 277 ? -25.490 -7.148 62.009 1.00 82.69 277 GLY A C 1
ATOM 2170 O O . GLY A 1 277 ? -26.684 -7.432 62.061 1.00 82.69 277 GLY A O 1
ATOM 2171 N N . ASN A 1 278 ? -24.764 -6.929 63.110 1.00 81.56 278 ASN A N 1
ATOM 2172 C CA . ASN A 1 278 ? -25.300 -7.052 64.474 1.00 81.56 278 ASN A CA 1
ATOM 2173 C C . ASN A 1 278 ? -25.947 -5.766 65.022 1.00 81.56 278 ASN A C 1
ATOM 2175 O O . ASN A 1 278 ? -26.438 -5.757 66.154 1.00 81.56 278 ASN A O 1
ATOM 2179 N N . GLU A 1 279 ? -25.949 -4.682 64.249 1.00 87.44 279 GLU A N 1
ATOM 2180 C CA . GLU A 1 279 ? -26.505 -3.393 64.649 1.00 87.44 279 GLU A CA 1
ATOM 2181 C C . GLU A 1 279 ? -27.884 -3.148 64.032 1.00 87.44 279 GLU A C 1
ATOM 2183 O O . GLU A 1 279 ? -28.274 -3.735 63.018 1.00 87.44 279 GLU A O 1
ATOM 2188 N N . ARG A 1 280 ? -28.646 -2.246 64.654 1.00 91.19 280 ARG A N 1
ATOM 2189 C CA . ARG A 1 280 ? -29.966 -1.843 64.172 1.00 91.19 280 ARG A CA 1
ATOM 2190 C C . ARG A 1 280 ? -30.129 -0.334 64.245 1.00 91.19 280 ARG A C 1
ATOM 2192 O O . ARG A 1 280 ? -29.958 0.253 65.310 1.00 91.19 280 ARG A O 1
ATOM 2199 N N . TYR A 1 281 ? -30.563 0.247 63.135 1.00 92.88 281 TYR A N 1
ATOM 2200 C CA . TYR A 1 281 ? -30.839 1.672 62.987 1.00 92.88 281 TYR A CA 1
ATOM 2201 C C . TYR A 1 281 ? -32.346 1.873 62.813 1.00 92.88 281 TYR A C 1
ATOM 2203 O O . TYR A 1 281 ? -32.943 1.274 61.921 1.00 92.88 281 TYR A O 1
ATOM 2211 N N . THR A 1 282 ? -32.977 2.685 63.660 1.00 92.88 282 THR A N 1
ATOM 2212 C CA . THR A 1 282 ? -34.430 2.930 63.617 1.00 92.88 282 THR A CA 1
ATOM 2213 C C . THR A 1 282 ? -34.695 4.325 63.070 1.00 92.88 282 THR A C 1
ATOM 2215 O O . THR A 1 282 ? -34.259 5.317 63.652 1.00 92.88 282 THR A O 1
ATOM 2218 N N . VAL A 1 283 ? -35.410 4.407 61.948 1.00 93.56 283 VAL A N 1
ATOM 2219 C CA . VAL A 1 283 ? -35.614 5.657 61.203 1.00 93.56 283 VAL A CA 1
ATOM 2220 C C . VAL A 1 283 ? -37.089 5.910 60.921 1.00 93.56 283 VAL A C 1
ATOM 2222 O O . VAL A 1 283 ? -37.840 4.987 60.622 1.00 93.56 283 VAL A O 1
ATOM 2225 N N . TYR A 1 284 ? -37.508 7.171 61.008 1.00 93.12 284 TYR A N 1
ATOM 2226 C CA . TYR A 1 284 ? -38.873 7.589 60.679 1.00 93.12 284 TYR A CA 1
ATOM 2227 C C . TYR A 1 284 ? -39.034 7.688 59.153 1.00 93.12 284 TYR A C 1
ATOM 2229 O O . TYR A 1 284 ? -38.577 8.653 58.536 1.00 93.12 284 TYR A O 1
ATOM 2237 N N . THR A 1 285 ? -39.604 6.652 58.533 1.00 91.88 285 THR A N 1
ATOM 2238 C CA . THR A 1 285 ? -39.814 6.534 57.077 1.00 91.88 285 THR A CA 1
ATOM 2239 C C . THR A 1 285 ? -40.809 5.403 56.767 1.00 91.88 285 THR A C 1
ATOM 2241 O O . THR A 1 285 ? -41.289 4.712 57.661 1.00 91.88 285 THR A O 1
ATOM 2244 N N . THR A 1 286 ? -41.127 5.189 55.489 1.00 92.50 286 THR A N 1
ATOM 2245 C CA . THR A 1 286 ? -42.014 4.120 55.016 1.00 92.50 286 THR A CA 1
ATOM 2246 C C . THR A 1 286 ? -41.239 3.061 54.235 1.00 92.50 286 THR A C 1
ATOM 2248 O O . THR A 1 286 ? -40.239 3.349 53.581 1.00 92.50 286 THR A O 1
ATOM 2251 N N . MET A 1 287 ? -41.762 1.833 54.181 1.00 93.19 287 MET A N 1
ATOM 2252 C CA . MET A 1 287 ? -41.183 0.768 53.344 1.00 93.19 287 MET A CA 1
ATOM 2253 C C . MET A 1 287 ? -41.147 1.130 51.849 1.00 93.19 287 MET A C 1
ATOM 2255 O O . MET A 1 287 ? -40.273 0.668 51.123 1.00 93.19 287 MET A O 1
ATOM 2259 N N . LYS A 1 288 ? -42.095 1.952 51.375 1.00 91.25 288 LYS A N 1
ATOM 2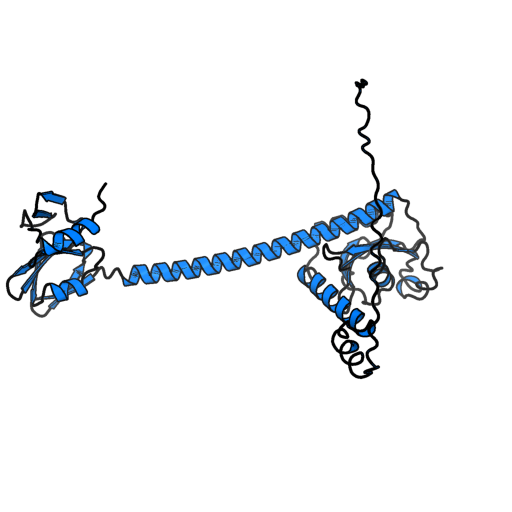260 C CA . LYS A 1 288 ? -42.131 2.414 49.980 1.00 91.25 288 LYS A CA 1
ATOM 2261 C C . LYS A 1 288 ? -40.988 3.388 49.687 1.00 91.25 288 LYS A C 1
ATOM 2263 O O . LYS A 1 288 ? -40.342 3.240 48.660 1.00 91.25 288 LYS A O 1
ATOM 2268 N N . ASP A 1 289 ? -40.734 4.338 50.586 1.00 90.56 289 ASP A N 1
ATOM 2269 C CA . ASP A 1 289 ? -39.607 5.276 50.471 1.00 90.56 289 ASP A CA 1
ATOM 2270 C C . ASP A 1 289 ? -38.257 4.562 50.635 1.00 90.56 289 ASP A C 1
ATOM 2272 O O . ASP A 1 289 ? -37.296 4.890 49.953 1.00 90.56 289 ASP A O 1
ATOM 2276 N N . MET A 1 290 ? -38.174 3.514 51.460 1.00 90.88 290 MET A N 1
ATOM 2277 C CA . MET A 1 290 ? -36.946 2.713 51.527 1.00 90.88 290 MET A CA 1
ATOM 2278 C C . MET A 1 290 ? -36.657 1.963 50.222 1.00 90.88 290 MET A C 1
ATOM 2280 O O . MET A 1 290 ? -35.509 1.935 49.789 1.00 90.88 290 MET A O 1
ATOM 2284 N N . LEU A 1 291 ? -37.672 1.411 49.548 1.00 88.00 291 LEU A N 1
ATOM 2285 C CA . LEU A 1 291 ? -37.480 0.732 48.258 1.00 88.00 291 LEU A CA 1
ATOM 2286 C C . LEU A 1 291 ? -36.949 1.647 47.149 1.00 88.00 291 LEU A C 1
ATOM 2288 O O . LEU A 1 291 ? -36.252 1.164 46.267 1.00 88.00 291 LEU A O 1
ATOM 2292 N N . THR A 1 292 ? -37.263 2.945 47.168 1.00 87.25 292 THR A N 1
ATOM 2293 C CA . THR A 1 292 ? -36.741 3.889 46.163 1.00 87.25 292 THR A CA 1
ATOM 2294 C C . THR A 1 292 ? -35.301 4.315 46.446 1.00 87.25 292 THR A C 1
ATOM 2296 O O . THR A 1 292 ? -34.642 4.858 45.563 1.00 87.25 292 THR A O 1
ATOM 2299 N N . ARG A 1 293 ? -34.812 4.091 47.673 1.00 86.38 293 ARG A N 1
ATOM 2300 C CA . ARG A 1 293 ? -33.464 4.471 48.122 1.00 86.38 293 ARG A CA 1
ATOM 2301 C C . ARG A 1 293 ? -32.473 3.309 48.128 1.00 86.38 293 ARG A C 1
ATOM 2303 O O . ARG A 1 293 ? -31.274 3.561 48.175 1.00 86.38 293 ARG A O 1
ATOM 2310 N N . LEU A 1 294 ? -32.957 2.069 48.117 1.00 88.69 294 LEU A N 1
ATOM 2311 C CA . LEU A 1 294 ? -32.136 0.859 48.089 1.00 88.69 294 LEU A CA 1
ATOM 2312 C C . LEU A 1 294 ? -31.902 0.383 46.641 1.00 88.69 294 LEU A C 1
ATOM 2314 O O . LEU A 1 294 ? -32.812 0.506 45.819 1.00 88.69 294 LEU A O 1
ATOM 2318 N N . PRO A 1 295 ? -30.733 -0.207 46.320 1.00 86.19 295 PRO A N 1
ATOM 2319 C CA . PRO A 1 295 ? -30.482 -0.815 45.014 1.00 86.19 295 PRO A CA 1
ATOM 2320 C C . PRO A 1 295 ? -31.508 -1.914 44.706 1.00 86.19 295 PRO A C 1
ATOM 2322 O O . PRO A 1 295 ? -31.542 -2.956 45.364 1.00 86.19 295 PRO A O 1
ATOM 2325 N N . SER A 1 296 ? -32.346 -1.694 43.692 1.00 83.31 296 SER A N 1
ATOM 2326 C CA . SER A 1 296 ? -33.452 -2.599 43.347 1.00 83.31 296 SER A CA 1
ATOM 2327 C C . SER A 1 296 ? -32.986 -3.988 42.916 1.00 83.31 296 SER A C 1
ATOM 2329 O O . SER A 1 296 ? -33.756 -4.937 43.034 1.00 83.31 296 SER A O 1
ATOM 2331 N N . ARG A 1 297 ? -31.745 -4.118 42.433 1.00 84.62 297 ARG A N 1
ATOM 2332 C CA . ARG A 1 297 ? -31.125 -5.400 42.081 1.00 84.62 297 ARG A CA 1
ATOM 2333 C C . ARG A 1 297 ? -30.891 -6.282 43.307 1.00 84.62 297 ARG A C 1
ATOM 2335 O O . ARG A 1 297 ? -31.054 -7.492 43.217 1.00 84.62 297 ARG A O 1
ATOM 2342 N N . ASP A 1 298 ? -30.541 -5.676 44.437 1.00 89.19 298 ASP A N 1
ATOM 2343 C CA . ASP A 1 298 ? -30.042 -6.399 45.608 1.00 89.19 298 ASP A CA 1
ATOM 2344 C C . ASP A 1 298 ? -31.121 -6.592 46.684 1.00 89.19 298 ASP A C 1
ATOM 2346 O O . ASP A 1 298 ? -31.023 -7.520 47.485 1.00 89.19 298 ASP A O 1
ATOM 2350 N N . PHE A 1 299 ? -32.148 -5.735 46.717 1.00 92.00 299 PHE A N 1
ATOM 2351 C CA . PHE A 1 299 ? -33.222 -5.780 47.710 1.00 92.00 299 PHE A CA 1
ATOM 2352 C C . PHE A 1 299 ? -34.572 -6.114 47.087 1.00 92.00 299 PHE A C 1
ATOM 2354 O O . PHE A 1 299 ? -34.966 -5.563 46.061 1.00 92.00 299 PHE A O 1
ATOM 2361 N N . VAL A 1 300 ? -35.328 -6.962 47.778 1.00 93.56 300 VAL A N 1
ATOM 2362 C CA . VAL A 1 300 ? -36.675 -7.368 47.380 1.00 93.56 300 VAL A CA 1
ATOM 2363 C C . VAL A 1 300 ? -37.631 -7.254 48.561 1.00 93.56 300 VAL A C 1
ATOM 2365 O O . VAL A 1 300 ? -37.289 -7.554 49.707 1.00 93.56 300 VAL A O 1
ATOM 2368 N N . ARG A 1 301 ? -38.855 -6.788 48.303 1.00 94.94 301 ARG A N 1
ATOM 2369 C CA . ARG A 1 301 ? -39.908 -6.771 49.319 1.00 94.94 301 ARG A CA 1
ATOM 2370 C C . ARG A 1 301 ? -40.585 -8.129 49.350 1.00 94.94 301 ARG A C 1
ATOM 2372 O O . ARG A 1 301 ? -41.171 -8.537 48.359 1.00 94.94 301 ARG A O 1
ATOM 2379 N N . VAL A 1 302 ? -40.544 -8.786 50.501 1.00 94.06 302 VAL A N 1
ATOM 2380 C CA . VAL A 1 302 ? -41.052 -10.160 50.670 1.00 94.06 302 VAL A CA 1
ATOM 2381 C C . VAL A 1 302 ? -42.353 -10.196 51.462 1.00 94.06 302 VAL A C 1
ATOM 2383 O O . VAL A 1 302 ? -43.138 -11.129 51.351 1.00 94.06 302 VAL A O 1
ATOM 2386 N N . HIS A 1 303 ? -42.630 -9.146 52.237 1.00 95.25 303 HIS A N 1
ATOM 2387 C CA . HIS A 1 303 ? -43.846 -9.014 53.030 1.00 95.25 303 HIS A CA 1
ATOM 2388 C C . HIS A 1 303 ? -44.178 -7.537 53.257 1.00 95.25 303 HIS A C 1
ATOM 2390 O O . HIS A 1 303 ? -43.332 -6.649 53.114 1.00 95.25 303 HIS A O 1
ATOM 2396 N N . ARG A 1 304 ? -45.413 -7.234 53.680 1.00 92.06 304 ARG A N 1
ATOM 2397 C CA . ARG A 1 304 ? -45.817 -5.850 53.988 1.00 92.06 304 ARG A CA 1
ATOM 2398 C C . ARG A 1 304 ? -44.900 -5.181 55.022 1.00 92.06 304 ARG A C 1
ATOM 2400 O O . ARG A 1 304 ? -44.732 -3.967 54.950 1.00 92.06 304 ARG A O 1
ATOM 2407 N N . LYS A 1 305 ? -44.286 -5.969 55.917 1.00 94.50 305 LYS A N 1
ATOM 2408 C CA . LYS A 1 305 ? -43.342 -5.512 56.951 1.00 94.50 305 LYS A CA 1
ATOM 2409 C C . LYS A 1 305 ? -41.858 -5.695 56.619 1.00 94.50 305 LYS A C 1
ATOM 2411 O O . LYS A 1 305 ? -41.060 -5.144 57.360 1.00 94.50 305 LYS A O 1
ATOM 2416 N N . TYR A 1 306 ? -41.483 -6.432 55.568 1.00 94.62 306 TYR A N 1
ATOM 2417 C CA . TYR A 1 306 ? -40.083 -6.828 55.362 1.00 94.62 306 TYR A CA 1
ATOM 2418 C C . TYR A 1 306 ? -39.579 -6.559 53.943 1.00 94.62 306 TYR A C 1
ATOM 2420 O O . TYR A 1 306 ? -40.233 -6.918 52.958 1.00 94.62 306 TYR A O 1
ATOM 2428 N N . ILE A 1 307 ? -38.393 -5.956 53.864 1.00 95.00 307 ILE A N 1
ATOM 2429 C CA . ILE A 1 307 ? -37.535 -5.899 52.672 1.00 95.00 307 ILE A CA 1
ATOM 2430 C C . ILE A 1 307 ? -36.259 -6.651 53.024 1.00 95.00 307 ILE A C 1
ATOM 2432 O O . ILE A 1 307 ? -35.704 -6.425 54.093 1.00 95.00 307 ILE A O 1
ATOM 2436 N N . VAL A 1 308 ? -35.806 -7.538 52.151 1.00 93.81 308 VAL A N 1
ATOM 2437 C CA . VAL A 1 308 ? -34.672 -8.429 52.411 1.00 93.81 308 VAL A CA 1
ATOM 2438 C C . VAL A 1 308 ? -33.647 -8.266 51.297 1.00 93.81 308 VAL A C 1
ATOM 2440 O O . VAL A 1 308 ? -34.017 -8.096 50.133 1.00 93.81 308 VAL A O 1
ATOM 2443 N N . ARG A 1 309 ? -32.361 -8.297 51.655 1.00 92.50 309 ARG A N 1
ATOM 2444 C CA . ARG A 1 309 ? -31.266 -8.402 50.690 1.00 92.50 309 ARG A CA 1
ATOM 2445 C C . ARG A 1 309 ? -31.220 -9.828 50.150 1.00 92.50 309 ARG A C 1
ATOM 2447 O O . ARG A 1 309 ? -31.121 -10.773 50.927 1.00 92.50 309 ARG A O 1
ATOM 2454 N N . ILE A 1 310 ? -31.256 -9.988 48.830 1.00 91.62 310 ILE A N 1
ATOM 2455 C CA . ILE A 1 310 ? -31.323 -11.303 48.173 1.00 91.62 310 ILE A CA 1
ATOM 2456 C C . ILE A 1 310 ? -30.128 -12.176 48.577 1.00 91.62 310 ILE A C 1
ATOM 2458 O O . ILE A 1 310 ? -30.312 -13.338 48.922 1.00 91.62 310 ILE A O 1
ATOM 2462 N N . SER A 1 311 ? -28.919 -11.605 48.629 1.00 90.62 311 SER A N 1
ATOM 2463 C CA . SER A 1 311 ? -27.701 -12.331 49.019 1.00 90.62 311 SER A CA 1
ATOM 2464 C C . SER A 1 311 ? -27.643 -12.732 50.498 1.00 90.62 311 SER A C 1
ATOM 2466 O O . SER A 1 311 ? -26.759 -13.491 50.873 1.00 90.62 311 SER A O 1
ATOM 2468 N N . SER A 1 312 ? -28.541 -12.216 51.341 1.00 89.94 312 SER A N 1
ATOM 2469 C CA . SER A 1 312 ? -28.630 -12.577 52.761 1.00 89.94 312 SER A CA 1
ATOM 2470 C C . SER A 1 312 ? -29.636 -13.702 53.022 1.00 89.94 312 SER A C 1
ATOM 2472 O O . SER A 1 312 ? -29.781 -14.118 54.167 1.00 89.94 312 SER A O 1
ATOM 2474 N N . ILE A 1 313 ? -30.358 -14.188 52.005 1.00 91.62 313 ILE A N 1
ATOM 2475 C CA . ILE A 1 313 ? -31.300 -15.305 52.146 1.00 91.62 313 ILE A CA 1
ATOM 2476 C C . ILE A 1 313 ? -30.505 -16.614 52.210 1.00 91.62 313 ILE A C 1
ATOM 2478 O O . ILE A 1 313 ? -29.822 -16.979 51.259 1.00 91.62 313 ILE A O 1
ATOM 2482 N N . VAL A 1 314 ? -30.620 -17.326 53.330 1.00 91.12 314 VAL A N 1
ATOM 2483 C CA . VAL A 1 314 ? -29.932 -18.602 53.587 1.00 91.12 314 VAL A CA 1
ATOM 2484 C C . VAL A 1 314 ? -30.790 -19.787 53.156 1.00 91.12 314 VAL A C 1
ATOM 2486 O O . VAL A 1 314 ? -30.285 -20.751 52.588 1.00 91.12 314 VAL A O 1
ATOM 2489 N N . ALA A 1 315 ? -32.093 -19.726 53.428 1.00 89.56 315 ALA A N 1
ATOM 2490 C CA . ALA A 1 315 ? -33.034 -20.785 53.086 1.00 89.56 315 ALA A CA 1
ATOM 2491 C C . ALA A 1 315 ? -34.448 -20.228 52.889 1.00 89.56 315 ALA A C 1
ATOM 2493 O O . ALA A 1 315 ? -34.798 -19.178 53.433 1.00 89.56 315 ALA A O 1
ATOM 2494 N N . ILE A 1 316 ? -35.263 -20.961 52.132 1.00 91.12 316 ILE A N 1
ATOM 2495 C CA . ILE A 1 316 ? -36.697 -20.711 51.960 1.00 91.12 316 ILE A CA 1
ATOM 2496 C C . ILE A 1 316 ? -37.432 -21.956 52.449 1.00 91.12 316 ILE A C 1
ATOM 2498 O O . ILE A 1 316 ? -37.242 -23.033 51.890 1.00 91.12 316 ILE A O 1
ATOM 2502 N N . ASP A 1 317 ? -38.254 -21.804 53.484 1.00 88.81 317 ASP A N 1
ATOM 2503 C CA . ASP A 1 317 ? -39.052 -22.880 54.070 1.00 88.81 317 ASP A CA 1
ATOM 2504 C C . ASP A 1 317 ? -40.539 -22.516 53.991 1.00 88.81 317 ASP A C 1
ATOM 2506 O O . ASP A 1 317 ? -41.031 -21.630 54.696 1.00 88.81 317 ASP A O 1
ATOM 2510 N N . GLY A 1 318 ? -41.247 -23.149 53.054 1.00 87.56 318 GLY A N 1
ATOM 2511 C CA . GLY A 1 318 ? -42.653 -22.871 52.765 1.00 87.56 318 GLY A CA 1
ATOM 2512 C C . GLY A 1 318 ? -42.913 -21.407 52.387 1.00 87.56 318 GLY A C 1
ATOM 2513 O O . GLY A 1 318 ? -42.577 -20.963 51.287 1.00 87.56 318 GLY A O 1
ATOM 2514 N N . ASP A 1 319 ? -43.549 -20.671 53.301 1.00 91.38 319 ASP A N 1
ATOM 2515 C CA . ASP A 1 319 ? -43.875 -19.244 53.169 1.00 91.38 319 ASP A CA 1
ATOM 2516 C C . ASP A 1 319 ? -43.015 -18.372 54.098 1.00 91.38 319 ASP A C 1
ATOM 2518 O O . ASP A 1 319 ? -43.448 -17.318 54.564 1.00 91.38 319 ASP A O 1
ATOM 2522 N N . SER A 1 320 ? -41.799 -18.815 54.420 1.00 91.19 320 SER A N 1
ATOM 2523 C CA . SER A 1 320 ? -40.848 -18.079 55.255 1.00 91.19 320 SER A CA 1
ATOM 2524 C C . SER A 1 320 ? -39.419 -18.146 54.714 1.00 91.19 320 SER A C 1
ATOM 2526 O O . SER A 1 320 ? -39.029 -19.091 54.034 1.00 91.19 320 SER A O 1
ATOM 2528 N N . LEU A 1 321 ? -38.633 -17.114 55.018 1.00 91.00 321 LEU A N 1
ATOM 2529 C CA . LEU A 1 321 ? -37.219 -16.979 54.680 1.00 91.00 321 LEU A CA 1
ATOM 2530 C C . LEU A 1 321 ? -36.369 -17.041 55.940 1.00 91.00 321 LEU A C 1
ATOM 2532 O O . LEU A 1 321 ? -36.693 -16.411 56.947 1.00 91.00 321 LEU A O 1
ATOM 2536 N N . VAL A 1 322 ? -35.231 -17.713 55.838 1.00 89.19 322 VAL A N 1
ATOM 2537 C CA . VAL A 1 322 ? -34.140 -17.623 56.808 1.00 89.19 322 VAL A CA 1
ATOM 2538 C C . VAL A 1 322 ? -33.138 -16.605 56.275 1.00 89.19 322 VAL A C 1
ATOM 2540 O O . VAL A 1 322 ? -32.667 -16.743 55.146 1.00 89.19 322 VAL A O 1
ATOM 2543 N N . VAL A 1 323 ? -32.833 -15.572 57.062 1.00 87.88 323 VAL A N 1
ATOM 2544 C CA . VAL A 1 323 ? -31.933 -14.472 56.674 1.00 87.88 323 VAL A CA 1
ATOM 2545 C C . VAL A 1 323 ? -30.701 -14.466 57.578 1.00 87.88 323 VAL A C 1
ATOM 2547 O O . VAL A 1 323 ? -30.821 -14.626 58.792 1.00 87.88 323 VAL A O 1
ATOM 2550 N N . ASP A 1 324 ? -29.527 -14.260 56.990 1.00 76.00 324 ASP A N 1
ATOM 2551 C CA . ASP A 1 324 ? -28.245 -14.229 57.693 1.00 76.00 324 ASP A CA 1
ATOM 2552 C C . ASP A 1 324 ? -28.090 -12.982 58.596 1.00 76.00 324 ASP A C 1
ATOM 2554 O O . ASP A 1 324 ? -28.493 -11.866 58.241 1.00 76.00 324 ASP A O 1
ATOM 2558 N N . GLY A 1 325 ? -27.496 -13.170 59.779 1.00 64.81 325 GLY A N 1
ATOM 2559 C CA . GLY A 1 325 ? -27.136 -12.095 60.717 1.00 64.81 325 GLY A CA 1
ATOM 2560 C C . GLY A 1 325 ? -28.278 -11.445 61.520 1.00 64.81 325 GLY A C 1
ATOM 2561 O O . GLY A 1 325 ? -28.071 -10.403 62.136 1.00 64.81 325 GLY A O 1
ATOM 2562 N N . GLY A 1 326 ? -29.491 -12.011 61.545 1.00 57.72 326 GLY A N 1
ATOM 2563 C CA . GLY A 1 326 ? -30.657 -11.414 62.217 1.00 57.72 326 GLY A CA 1
ATOM 2564 C C . GLY A 1 326 ? -31.110 -12.101 63.513 1.00 57.72 326 GLY A C 1
ATOM 2565 O O . GLY A 1 326 ? -31.103 -13.319 63.622 1.00 57.72 326 GLY A O 1
ATOM 2566 N N . ARG A 1 327 ? -31.641 -11.324 64.477 1.00 55.12 327 ARG A N 1
ATOM 2567 C CA . ARG A 1 327 ? -32.429 -11.855 65.620 1.00 55.12 327 ARG A CA 1
ATOM 2568 C C . ARG A 1 327 ? -33.752 -12.518 65.197 1.00 55.12 327 ARG A C 1
ATOM 2570 O O . ARG A 1 327 ? -34.333 -13.257 65.985 1.00 55.12 327 ARG A O 1
ATOM 2577 N N . ALA A 1 328 ? -34.245 -12.227 63.994 1.00 57.41 328 ALA A N 1
ATOM 2578 C CA . ALA A 1 328 ? -35.429 -12.855 63.423 1.00 57.41 328 ALA A CA 1
ATOM 2579 C C . ALA A 1 328 ? -35.013 -14.121 62.664 1.00 57.41 328 ALA A C 1
ATOM 2581 O O . ALA A 1 328 ? -34.531 -14.045 61.539 1.00 57.41 328 ALA A O 1
ATOM 2582 N N . SER A 1 329 ? -35.201 -15.286 63.284 1.00 62.75 329 SER A N 1
ATOM 2583 C CA . SER A 1 329 ? -34.864 -16.592 62.698 1.00 62.75 329 SER A CA 1
ATOM 2584 C C . SER A 1 329 ? -35.753 -16.978 61.505 1.00 62.75 329 SER A C 1
ATOM 2586 O O . SER A 1 329 ? -35.461 -17.952 60.820 1.00 62.75 329 SER A O 1
ATOM 2588 N N . SER A 1 330 ? -36.847 -16.245 61.273 1.00 81.56 330 SER A N 1
ATOM 2589 C CA . SER A 1 330 ? -37.817 -16.508 60.209 1.00 81.56 330 SER A CA 1
ATOM 2590 C C . SER A 1 330 ? -38.543 -15.220 59.794 1.00 81.56 330 SER A C 1
ATOM 2592 O O . SER A 1 330 ? -39.118 -14.524 60.634 1.00 81.56 330 SER A O 1
ATOM 2594 N N . VAL A 1 331 ? -38.501 -14.889 58.499 1.00 90.31 331 VAL A N 1
ATOM 2595 C CA . VAL A 1 331 ? -39.171 -13.735 57.877 1.00 90.31 331 VAL A CA 1
ATOM 2596 C C . VAL A 1 331 ? -40.303 -14.240 56.975 1.00 90.31 331 VAL A C 1
ATOM 2598 O O . VAL A 1 331 ? -40.020 -14.949 56.014 1.00 90.31 331 VAL A O 1
ATOM 2601 N N . PRO A 1 332 ? -41.577 -13.873 57.208 1.00 93.62 332 PRO A N 1
ATOM 2602 C CA . PRO A 1 332 ? -42.685 -14.374 56.400 1.00 93.62 332 PRO A CA 1
ATOM 2603 C C . PRO A 1 332 ? -42.644 -13.829 54.968 1.00 93.62 332 PRO A C 1
ATOM 2605 O O . PRO A 1 332 ? -42.228 -12.692 54.736 1.00 93.62 332 PRO A O 1
ATOM 2608 N N . ILE A 1 333 ? -43.172 -14.609 54.029 1.00 94.50 333 ILE A N 1
ATOM 2609 C CA . ILE A 1 333 ? -43.383 -14.244 52.628 1.00 94.50 333 ILE A CA 1
ATOM 2610 C C . ILE A 1 333 ? -44.883 -14.038 52.415 1.00 94.50 333 ILE A C 1
ATOM 2612 O O . ILE A 1 333 ? -45.695 -14.925 52.656 1.00 94.50 333 ILE A O 1
ATOM 2616 N N . GLY A 1 334 ? -45.284 -12.852 51.961 1.00 92.31 334 GLY A N 1
ATOM 2617 C CA . GLY A 1 334 ? -46.672 -12.607 51.577 1.00 92.31 334 GLY A CA 1
ATOM 2618 C C . GLY A 1 334 ? -46.971 -13.156 50.182 1.00 92.31 334 GLY A C 1
ATOM 2619 O O . GLY A 1 334 ? -46.166 -12.982 49.268 1.00 92.31 334 GLY A O 1
ATOM 2620 N N . ASN A 1 335 ? -48.164 -13.724 49.984 1.00 91.06 335 ASN A N 1
ATOM 2621 C CA . ASN A 1 335 ? -48.593 -14.304 48.700 1.00 91.06 335 ASN A CA 1
ATOM 2622 C C . ASN A 1 335 ? -48.404 -13.359 47.501 1.00 91.06 335 ASN A C 1
ATOM 2624 O O . ASN A 1 335 ? -47.973 -13.788 46.436 1.00 91.06 335 ASN A O 1
ATOM 2628 N N . SER A 1 336 ? -48.661 -12.060 47.686 1.00 92.38 336 SER A N 1
ATOM 2629 C CA . SER A 1 336 ? -48.495 -11.033 46.647 1.00 92.38 336 SER A CA 1
ATOM 2630 C C . SER A 1 336 ? -47.039 -10.760 46.249 1.00 92.38 336 SER A C 1
ATOM 2632 O O . SER A 1 336 ? -46.804 -10.153 45.212 1.00 92.38 336 SER A O 1
ATOM 2634 N N . TYR A 1 337 ? -46.070 -11.154 47.078 1.00 91.88 337 TYR A N 1
ATOM 2635 C CA . TYR A 1 337 ? -44.639 -10.886 46.891 1.00 91.88 337 TYR A CA 1
ATOM 2636 C C . TYR A 1 337 ? -43.853 -12.119 46.432 1.00 91.88 337 TYR A C 1
ATOM 2638 O O . TYR A 1 337 ? -42.740 -11.992 45.927 1.00 91.88 337 TYR A O 1
ATOM 2646 N N . LYS A 1 338 ? -44.433 -13.316 46.585 1.00 89.94 338 LYS A N 1
ATOM 2647 C CA . LYS A 1 338 ? -43.769 -14.593 46.302 1.00 89.94 338 LYS A CA 1
ATOM 2648 C C . LYS A 1 338 ? -43.300 -14.700 44.848 1.00 89.94 338 LYS A C 1
ATOM 2650 O O . LYS A 1 338 ? -42.180 -15.130 44.612 1.00 89.94 338 LYS A O 1
ATOM 2655 N N . ALA A 1 339 ? -44.114 -14.267 43.884 1.00 88.62 339 ALA A N 1
ATOM 2656 C CA . ALA A 1 339 ? -43.764 -14.341 42.462 1.00 88.62 339 ALA A CA 1
ATOM 2657 C C . ALA A 1 339 ? -42.544 -13.470 42.096 1.00 88.62 339 ALA A C 1
ATOM 2659 O O . ALA A 1 339 ? -41.628 -13.958 41.440 1.00 88.62 339 ALA A O 1
ATOM 2660 N N . ASP A 1 340 ? -42.504 -12.214 42.561 1.00 89.94 340 ASP A N 1
ATOM 2661 C CA . ASP A 1 340 ? -41.371 -11.300 42.325 1.00 89.94 340 ASP A CA 1
ATOM 2662 C C . ASP A 1 340 ? -40.090 -11.838 42.975 1.00 89.94 340 ASP A C 1
ATOM 2664 O O . ASP A 1 340 ? -39.053 -11.915 42.321 1.00 89.94 340 ASP A O 1
ATOM 2668 N N . LEU A 1 341 ? -40.179 -12.317 44.222 1.00 91.19 341 LEU A N 1
ATOM 2669 C CA . LEU A 1 341 ? -39.054 -12.955 44.906 1.00 91.19 341 LEU A CA 1
ATOM 2670 C C . LEU A 1 341 ? -38.503 -14.147 44.113 1.00 91.19 341 LEU A C 1
ATOM 2672 O O . LEU A 1 341 ? -37.310 -14.178 43.827 1.00 91.19 341 LEU A O 1
ATOM 2676 N N . MET A 1 342 ? -39.356 -15.102 43.731 1.00 89.94 342 MET A N 1
ATOM 2677 C CA . MET A 1 342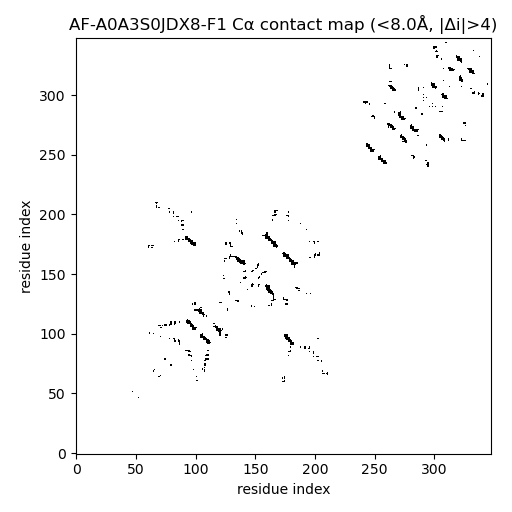 ? -38.914 -16.306 43.018 1.00 89.94 342 MET A CA 1
ATOM 2678 C C . MET A 1 342 ? -38.306 -15.975 41.651 1.00 89.94 342 MET A C 1
ATOM 2680 O O . MET A 1 342 ? -37.340 -16.614 41.256 1.00 89.94 342 MET A O 1
ATOM 2684 N N . SER A 1 343 ? -38.808 -14.943 40.961 1.00 89.44 343 SER A N 1
ATOM 2685 C CA . SER A 1 343 ? -38.259 -14.504 39.667 1.00 89.44 343 SER A CA 1
ATOM 2686 C C . SER A 1 343 ? -36.844 -13.918 39.747 1.00 89.44 343 SER A C 1
ATOM 2688 O O . SER A 1 343 ? -36.147 -13.850 38.739 1.00 89.44 343 SER A O 1
ATOM 2690 N N . ARG A 1 344 ? -36.416 -13.491 40.940 1.00 86.62 344 ARG A N 1
ATOM 2691 C CA . ARG A 1 344 ? -35.102 -12.880 41.189 1.00 86.62 344 ARG A CA 1
ATOM 2692 C C . ARG A 1 344 ? -34.069 -13.871 41.720 1.00 86.62 344 ARG A C 1
ATOM 2694 O O . ARG A 1 344 ? -32.901 -13.511 41.857 1.00 86.62 344 ARG A O 1
ATOM 2701 N N . LEU A 1 345 ? -34.487 -15.091 42.047 1.00 87.50 345 LEU A N 1
ATOM 2702 C CA . LEU A 1 345 ? -33.603 -16.157 42.499 1.00 87.50 345 LEU A CA 1
ATOM 2703 C C . LEU A 1 345 ? -33.111 -16.957 41.294 1.00 87.50 345 LEU A C 1
ATOM 2705 O O . LEU A 1 345 ? -33.887 -17.318 40.414 1.00 87.50 345 LEU A O 1
ATOM 2709 N N . ASN A 1 346 ? -31.816 -17.263 41.275 1.00 84.00 346 ASN A N 1
ATOM 2710 C CA . ASN A 1 346 ? -31.231 -18.129 40.259 1.00 84.00 346 ASN A CA 1
ATOM 2711 C C . ASN A 1 346 ? -31.455 -19.601 40.644 1.00 84.00 346 ASN A C 1
ATOM 2713 O O . ASN A 1 346 ? -30.584 -20.232 41.241 1.00 84.00 346 ASN A O 1
ATOM 2717 N N . LEU A 1 347 ? -32.665 -20.099 40.388 1.00 81.38 347 LEU A N 1
ATOM 2718 C CA . LEU A 1 347 ? -33.064 -21.481 40.665 1.00 81.38 347 LEU A CA 1
ATOM 2719 C C . LEU A 1 347 ? -32.460 -22.415 39.602 1.00 81.38 347 LEU A C 1
ATOM 2721 O O . LEU A 1 347 ? -32.517 -22.099 38.415 1.00 81.38 347 LEU A O 1
ATOM 2725 N N . VAL A 1 348 ? -31.892 -23.545 40.033 1.00 69.62 348 VAL A N 1
ATOM 2726 C CA . VAL A 1 348 ? -31.294 -24.579 39.164 1.00 69.62 348 VAL A CA 1
ATOM 2727 C C . VAL A 1 348 ? -32.173 -25.816 39.134 1.00 69.62 348 VAL A C 1
ATOM 2729 O O . VAL A 1 348 ? -32.681 -26.184 40.220 1.00 69.62 348 VAL A O 1
#